Protein AF-A0A1E8FBS8-F1 (afdb_monomer_lite)

Sequence (190 aa):
MKPVVARLLWLCGYVLLIGPPRLYELKHKARQTGNELSNLPFTVLIGVEVLVRLGLFLMIVTATEALTGKARYDYFLLDFFFAALALAGAGHLAVFLLCFSVCQGNPSSMRWYRLGRNTIYAVPPALVAGLLALLWQHQNHQALVSGNLVQQAFGLCWAGFFMLGLAEAWLMRRKPTGLDTVLSASIRNR

Structure (mmCIF, N/CA/C/O backbone):
data_AF-A0A1E8FBS8-F1
#
_entry.id   AF-A0A1E8FBS8-F1
#
loop_
_atom_site.group_PDB
_atom_site.id
_atom_site.type_symbol
_atom_site.label_atom_id
_atom_site.label_alt_id
_atom_site.label_comp_id
_atom_site.label_asym_id
_atom_site.label_entity_id
_atom_site.label_seq_id
_atom_site.pdbx_PDB_ins_code
_atom_site.Cartn_x
_atom_site.Cartn_y
_atom_site.Cartn_z
_atom_site.occupancy
_atom_site.B_iso_or_equiv
_atom_site.auth_seq_id
_atom_site.auth_comp_id
_atom_site.auth_asym_id
_atom_site.auth_atom_id
_atom_site.pdbx_PDB_model_num
ATOM 1 N N . MET A 1 1 ? -19.099 13.410 -1.464 1.00 48.91 1 MET A N 1
ATOM 2 C CA . MET A 1 1 ? -18.748 12.500 -2.584 1.00 48.91 1 MET A CA 1
ATOM 3 C C . MET A 1 1 ? -19.898 11.528 -2.793 1.00 48.91 1 MET A C 1
ATOM 5 O O . MET A 1 1 ? -20.436 11.064 -1.794 1.00 48.91 1 MET A O 1
ATOM 9 N N . LYS A 1 2 ? -20.305 11.245 -4.042 1.00 49.41 2 LYS A N 1
ATOM 10 C CA . LYS A 1 2 ? -21.387 10.280 -4.322 1.00 49.41 2 LYS A CA 1
ATOM 11 C C . LYS A 1 2 ? -21.082 8.947 -3.608 1.00 49.41 2 LYS A C 1
ATOM 13 O O . LYS A 1 2 ? -19.933 8.501 -3.675 1.00 49.41 2 LYS A O 1
ATOM 18 N N . PRO A 1 3 ? -22.067 8.304 -2.952 1.00 77.44 3 PRO A N 1
ATOM 19 C CA . PRO A 1 3 ? -21.840 7.118 -2.118 1.00 77.44 3 PRO A CA 1
ATOM 20 C C . PRO A 1 3 ? -21.171 5.960 -2.879 1.00 77.44 3 PRO A C 1
ATOM 22 O O . PRO A 1 3 ? -20.455 5.168 -2.278 1.00 77.44 3 PRO A O 1
ATOM 25 N N . VAL A 1 4 ? -21.339 5.896 -4.204 1.00 83.88 4 VAL A N 1
ATOM 26 C CA . VAL A 1 4 ? -20.719 4.886 -5.077 1.00 83.88 4 VAL A CA 1
ATOM 27 C C . VAL A 1 4 ? -19.198 5.044 -5.167 1.00 83.88 4 VAL A C 1
ATOM 29 O O . VAL A 1 4 ? -18.473 4.074 -4.975 1.00 83.88 4 VAL A O 1
ATOM 32 N N . VAL A 1 5 ? -18.696 6.263 -5.392 1.00 81.88 5 VAL A N 1
ATOM 33 C CA . VAL A 1 5 ? -17.251 6.510 -5.574 1.00 81.88 5 VAL A CA 1
ATOM 34 C C . VAL A 1 5 ? -16.481 6.190 -4.294 1.00 81.88 5 VAL A C 1
ATOM 36 O O . VAL A 1 5 ? -15.439 5.545 -4.337 1.00 81.88 5 VAL A O 1
ATOM 39 N N . ALA A 1 6 ? -17.023 6.581 -3.139 1.00 79.88 6 ALA A N 1
ATOM 40 C CA . ALA A 1 6 ? -16.411 6.273 -1.850 1.00 79.88 6 ALA A CA 1
ATOM 41 C C . ALA A 1 6 ? -16.354 4.758 -1.579 1.00 79.88 6 ALA A C 1
ATOM 43 O O . ALA A 1 6 ? -15.350 4.268 -1.066 1.00 79.88 6 ALA A O 1
ATOM 44 N N . ARG A 1 7 ? -17.398 4.007 -1.962 1.00 81.31 7 ARG A N 1
ATOM 45 C CA . ARG A 1 7 ? -17.423 2.540 -1.839 1.00 81.31 7 ARG A CA 1
ATOM 46 C C . ARG A 1 7 ? -16.402 1.866 -2.748 1.00 81.31 7 ARG A C 1
ATOM 48 O O . ARG A 1 7 ? -15.738 0.941 -2.296 1.00 81.31 7 ARG A O 1
ATOM 55 N N . LEU A 1 8 ? -16.252 2.340 -3.985 1.00 85.38 8 LEU A N 1
ATOM 56 C CA . LEU A 1 8 ? -15.247 1.818 -4.914 1.00 85.38 8 LEU A CA 1
ATOM 57 C C . LEU A 1 8 ? -13.831 2.059 -4.394 1.00 85.38 8 LEU A C 1
ATOM 59 O O . LEU A 1 8 ? -13.051 1.120 -4.316 1.00 85.38 8 LEU A O 1
ATOM 63 N N . LEU A 1 9 ? -13.517 3.281 -3.956 1.00 82.69 9 LEU A N 1
ATOM 64 C CA . LEU A 1 9 ? -12.205 3.592 -3.377 1.00 82.69 9 LEU A CA 1
ATOM 65 C C . LEU A 1 9 ? -11.911 2.750 -2.133 1.00 82.69 9 LEU A C 1
ATOM 67 O O . LEU A 1 9 ? -10.793 2.269 -1.958 1.00 82.69 9 LEU A O 1
ATOM 71 N N . TRP A 1 10 ? -12.920 2.544 -1.286 1.00 82.88 10 TRP A N 1
ATOM 72 C CA . TRP A 1 10 ? -12.796 1.677 -0.123 1.00 82.88 10 TRP A CA 1
ATOM 73 C C . TRP A 1 10 ? -12.540 0.217 -0.522 1.00 82.88 10 TRP A C 1
ATOM 75 O O . TRP A 1 10 ? -11.650 -0.408 0.049 1.00 82.88 10 TRP A O 1
ATOM 85 N N . LEU A 1 11 ? -13.257 -0.308 -1.523 1.00 85.94 11 LEU A N 1
ATOM 86 C CA . LEU A 1 11 ? -13.071 -1.671 -2.024 1.00 85.94 11 LEU A CA 1
ATOM 87 C C . LEU A 1 11 ? -11.678 -1.852 -2.635 1.00 85.94 11 LEU A C 1
ATOM 89 O O . LEU A 1 11 ? -10.984 -2.803 -2.287 1.00 85.94 11 LEU A O 1
ATOM 93 N N . CYS A 1 12 ? -11.243 -0.915 -3.480 1.00 85.94 12 CYS A N 1
ATOM 94 C CA . CYS A 1 12 ? -9.901 -0.925 -4.053 1.00 85.94 12 CYS A CA 1
ATOM 95 C C . CYS A 1 12 ? -8.844 -0.919 -2.948 1.00 85.94 12 CYS A C 1
ATOM 97 O O . CYS A 1 12 ? -7.948 -1.754 -2.955 1.00 85.94 12 CYS A O 1
ATOM 99 N N . GLY A 1 13 ? -8.979 -0.037 -1.953 1.00 85.50 13 G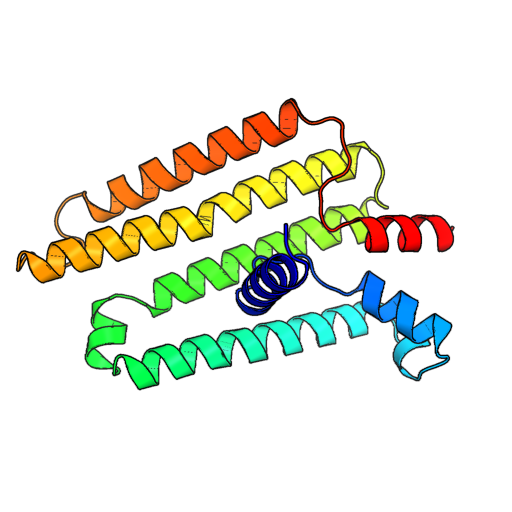LY A N 1
ATOM 100 C CA . GLY A 1 13 ? -8.073 -0.016 -0.809 1.00 85.50 13 GLY A CA 1
ATOM 101 C C . GLY A 1 13 ? -8.080 -1.338 -0.041 1.00 85.50 13 GLY A C 1
ATOM 102 O O . GLY A 1 13 ? -7.022 -1.848 0.314 1.00 85.50 13 GLY A O 1
ATOM 103 N N . TYR A 1 14 ? -9.254 -1.919 0.202 1.00 87.38 14 TYR A N 1
ATOM 104 C CA . TYR A 1 14 ? -9.389 -3.179 0.927 1.00 87.38 14 TYR A CA 1
ATOM 105 C C . TYR A 1 14 ? -8.650 -4.328 0.231 1.00 87.38 14 TYR A C 1
ATOM 107 O O . TYR A 1 14 ? -7.838 -4.999 0.876 1.00 87.38 14 TYR A O 1
ATOM 115 N N . VAL A 1 15 ? -8.894 -4.502 -1.073 1.00 89.38 15 VAL A N 1
ATOM 116 C CA . VAL A 1 15 ? -8.298 -5.570 -1.887 1.00 89.38 15 VAL A CA 1
ATOM 117 C C . VAL A 1 15 ? -6.801 -5.350 -2.102 1.00 89.38 15 VAL A C 1
ATOM 119 O O . VAL A 1 15 ? -6.029 -6.296 -2.013 1.00 89.38 15 VAL A O 1
ATOM 122 N N . LEU A 1 16 ? -6.364 -4.103 -2.296 1.00 88.81 16 LEU A N 1
ATOM 123 C CA . LEU A 1 16 ? -4.945 -3.749 -2.444 1.00 88.81 16 LEU A CA 1
ATOM 124 C C . LEU A 1 16 ? -4.181 -3.704 -1.114 1.00 88.81 16 LEU A C 1
ATOM 126 O O . LEU A 1 16 ? -3.059 -3.216 -1.069 1.00 88.81 16 LEU A O 1
ATOM 130 N N . LEU A 1 17 ? -4.785 -4.177 -0.021 1.00 88.94 17 LEU A N 1
ATOM 131 C CA . LEU A 1 17 ? -4.183 -4.215 1.314 1.00 88.94 17 LEU A CA 1
ATOM 132 C C . LEU A 1 17 ? -3.882 -2.832 1.941 1.00 88.94 17 LEU A C 1
ATOM 134 O O . LEU A 1 17 ? -3.306 -2.764 3.019 1.00 88.94 17 LEU A O 1
ATOM 138 N N . ILE A 1 18 ? -4.347 -1.736 1.333 1.00 85.44 18 ILE A N 1
ATOM 139 C CA . ILE A 1 18 ? -4.156 -0.348 1.803 1.00 85.44 18 ILE A CA 1
ATOM 140 C C . ILE A 1 18 ? -5.260 0.075 2.790 1.00 85.44 18 ILE A C 1
ATOM 142 O O . ILE A 1 18 ? -5.066 0.931 3.644 1.00 85.44 18 ILE A O 1
ATOM 146 N N . GLY A 1 19 ? -6.462 -0.485 2.665 1.00 82.94 19 GLY A N 1
ATOM 147 C CA . GLY A 1 19 ? -7.624 -0.116 3.474 1.00 82.94 19 GLY A CA 1
ATOM 148 C C . GLY A 1 19 ? -7.531 -0.616 4.923 1.00 82.94 19 GLY A C 1
ATOM 149 O O . GLY A 1 19 ? -6.852 -1.611 5.190 1.00 82.94 19 GLY A O 1
ATOM 150 N N . PRO A 1 20 ? -8.232 0.028 5.877 1.00 80.75 20 PRO A N 1
ATOM 151 C CA . PRO A 1 20 ? -8.291 -0.465 7.249 1.00 80.75 20 PRO A CA 1
ATOM 152 C C . PRO A 1 20 ? -8.960 -1.850 7.302 1.00 80.75 20 PRO A C 1
ATOM 154 O O . PRO A 1 20 ? -9.933 -2.081 6.577 1.00 80.75 20 PRO A O 1
ATOM 157 N N . PRO A 1 21 ? -8.473 -2.763 8.159 1.00 84.12 21 PRO A N 1
ATOM 158 C CA . PRO A 1 21 ? -9.079 -4.078 8.327 1.00 84.12 21 PRO A CA 1
ATOM 159 C C . PRO A 1 21 ? -10.465 -3.970 8.981 1.00 84.12 21 PRO A C 1
ATOM 161 O O . PRO A 1 21 ? -10.723 -3.098 9.815 1.00 84.12 21 PRO A O 1
ATOM 164 N N . ARG A 1 22 ? -11.365 -4.891 8.635 1.00 82.69 22 ARG A N 1
ATOM 165 C CA . ARG A 1 22 ? -12.783 -4.878 9.036 1.00 82.69 22 ARG A CA 1
ATOM 166 C C . ARG A 1 22 ? -13.078 -5.621 10.332 1.00 82.69 22 ARG A C 1
ATOM 168 O O . ARG A 1 22 ? -14.238 -5.783 10.698 1.00 82.69 22 ARG A O 1
ATOM 175 N N . LEU A 1 23 ? -12.045 -6.024 11.062 1.00 82.00 23 LEU A N 1
ATOM 176 C CA . LEU A 1 23 ? -12.117 -6.888 12.246 1.00 82.00 23 LEU A CA 1
ATOM 177 C C . LEU A 1 23 ? -13.187 -6.478 13.263 1.00 82.00 23 LEU A C 1
ATOM 179 O O . LEU A 1 23 ? -14.004 -7.294 13.691 1.00 82.00 23 LEU A O 1
ATOM 183 N N . TYR A 1 24 ? -13.208 -5.198 13.637 1.00 75.69 24 TYR A N 1
ATOM 184 C CA . TYR A 1 24 ? -14.164 -4.686 14.620 1.00 75.69 24 TYR A CA 1
ATOM 185 C C . TYR A 1 24 ? -15.584 -4.588 14.059 1.00 75.69 24 TYR A C 1
ATOM 187 O O . TYR A 1 24 ? -16.539 -4.856 14.785 1.00 75.69 24 TYR A O 1
ATOM 195 N N . GLU A 1 25 ? -15.734 -4.256 12.773 1.00 77.81 25 GLU A N 1
ATOM 196 C CA . GLU A 1 25 ? -17.035 -4.243 12.095 1.00 77.81 25 GLU A CA 1
ATOM 197 C C . GLU A 1 25 ? -17.617 -5.661 12.032 1.00 77.81 25 GLU A C 1
ATOM 199 O O . GLU A 1 25 ? -18.795 -5.856 12.330 1.00 77.81 25 GLU A O 1
ATOM 204 N N . LEU A 1 26 ? -16.780 -6.652 11.707 1.00 78.12 26 LEU A N 1
ATOM 205 C CA . LEU A 1 26 ? -17.170 -8.056 11.618 1.00 78.12 26 LEU A CA 1
ATOM 206 C C . LEU A 1 26 ? -17.636 -8.582 12.980 1.00 78.12 26 LEU A C 1
ATOM 208 O O . LEU A 1 26 ? -18.730 -9.133 13.088 1.00 78.12 26 LEU A O 1
ATOM 212 N N . LYS A 1 27 ? -16.855 -8.325 14.040 1.00 78.00 27 LYS A N 1
ATOM 213 C CA . LYS A 1 27 ? -17.201 -8.720 15.413 1.00 78.00 27 LYS A CA 1
ATOM 214 C C . LYS A 1 27 ? -18.476 -8.038 15.906 1.00 78.00 27 LYS A C 1
ATOM 216 O O . LYS A 1 27 ? -19.311 -8.674 16.546 1.00 78.00 27 LYS A O 1
ATOM 221 N N . HIS A 1 28 ? -18.635 -6.748 15.615 1.00 75.56 28 HIS A N 1
ATOM 222 C CA . HIS A 1 28 ? -19.822 -5.997 16.010 1.00 75.56 28 HIS A CA 1
ATOM 223 C C . HIS A 1 28 ? -21.078 -6.531 15.314 1.00 75.56 28 HIS A C 1
ATOM 225 O O . HIS A 1 28 ? -22.066 -6.824 15.983 1.00 75.56 28 HIS A O 1
ATOM 231 N N . LYS A 1 29 ? -21.033 -6.710 13.987 1.00 79.75 29 LYS A N 1
ATOM 232 C CA . LYS A 1 29 ? -22.161 -7.267 13.229 1.00 79.75 29 LYS A CA 1
ATOM 233 C C . LYS A 1 29 ? -22.501 -8.680 13.685 1.00 79.75 29 LYS A C 1
ATOM 235 O O . LYS A 1 29 ? -23.667 -8.944 13.939 1.00 79.75 29 LYS A O 1
ATOM 240 N N . ALA A 1 30 ? -21.500 -9.540 13.877 1.00 78.75 30 ALA A N 1
ATOM 241 C CA . ALA A 1 30 ? -21.713 -10.909 14.337 1.00 78.75 30 ALA A CA 1
ATOM 242 C C . ALA A 1 30 ? -22.455 -10.968 15.682 1.00 78.75 30 ALA A C 1
ATOM 244 O O . ALA A 1 30 ? -23.371 -11.774 15.833 1.00 78.75 30 ALA A O 1
ATOM 245 N N . ARG A 1 31 ? -22.108 -10.083 16.630 1.00 77.69 31 ARG A N 1
ATOM 246 C CA . ARG A 1 31 ? -22.805 -9.963 17.922 1.00 77.69 31 ARG A CA 1
ATOM 247 C C . ARG A 1 31 ? -24.240 -9.467 17.785 1.00 77.69 31 ARG A C 1
ATOM 249 O O . ARG A 1 31 ? -25.106 -9.960 18.492 1.00 77.69 31 ARG A O 1
ATOM 256 N N . GLN A 1 32 ? -24.497 -8.514 16.891 1.00 79.69 32 GLN A N 1
ATOM 257 C CA . GLN A 1 32 ? -25.856 -8.013 16.657 1.00 79.69 32 GLN A CA 1
ATOM 258 C C . GLN A 1 32 ? -26.765 -9.062 16.016 1.00 79.69 32 GLN A C 1
ATOM 260 O O . GLN A 1 32 ? -27.957 -9.084 16.293 1.00 79.69 32 GLN A O 1
ATOM 265 N N . THR A 1 33 ? -26.210 -9.921 15.162 1.00 77.94 33 THR A N 1
ATOM 266 C CA . THR A 1 33 ? -26.969 -10.953 14.448 1.00 77.94 33 THR A CA 1
ATOM 267 C C . THR A 1 33 ? -27.019 -12.295 15.181 1.00 77.94 33 THR A C 1
ATOM 269 O O . THR A 1 33 ? -27.616 -13.224 14.655 1.00 77.94 33 THR A O 1
ATOM 272 N N . GLY A 1 34 ? -26.357 -12.437 16.338 1.00 73.62 34 GLY A N 1
ATOM 273 C CA . GLY A 1 34 ? -26.253 -13.717 17.057 1.00 73.62 34 GLY A CA 1
ATOM 274 C C . GLY A 1 34 ? -25.581 -14.832 16.243 1.00 73.62 34 GLY A C 1
ATOM 275 O O . GLY A 1 34 ? -25.871 -16.004 16.443 1.00 73.62 34 GLY A O 1
ATOM 276 N N . ASN A 1 35 ? -24.722 -14.470 15.285 1.00 76.25 35 ASN A N 1
ATOM 277 C CA . ASN A 1 35 ? -24.155 -15.409 14.313 1.00 76.25 35 ASN A CA 1
ATOM 278 C C . ASN A 1 35 ? -22.981 -16.192 14.932 1.00 76.25 35 ASN A C 1
ATOM 280 O O . ASN A 1 35 ? -22.386 -15.745 15.914 1.00 76.25 35 ASN A O 1
ATOM 284 N N . GLU A 1 36 ? -22.588 -17.314 14.335 1.00 74.81 36 GLU A N 1
ATOM 285 C CA . GLU A 1 36 ? -21.515 -18.210 14.804 1.00 74.81 36 GLU A CA 1
ATOM 286 C C . GLU A 1 36 ? -20.174 -17.482 15.013 1.00 74.81 36 GLU A C 1
ATOM 2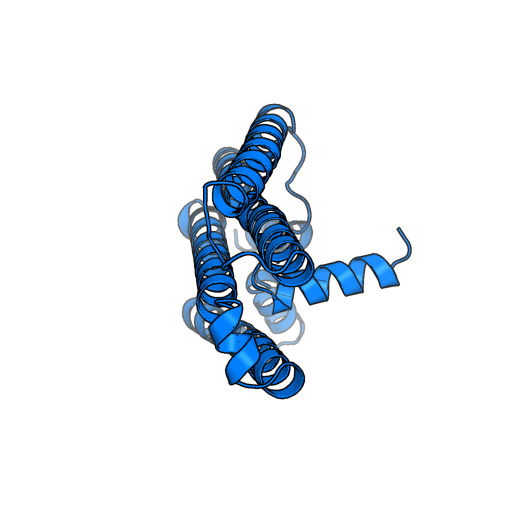88 O O . GLU A 1 36 ? -19.421 -17.764 15.944 1.00 74.81 36 GLU A O 1
ATOM 293 N N . LEU A 1 37 ? -19.924 -16.447 14.207 1.00 73.50 37 LEU A N 1
ATOM 294 C CA . LEU A 1 37 ? -18.754 -15.567 14.295 1.00 73.50 37 LEU A CA 1
ATOM 295 C C . LEU A 1 37 ? -18.680 -14.748 15.602 1.00 73.50 37 LEU A C 1
ATOM 297 O O . LEU A 1 37 ? -17.636 -14.164 15.895 1.00 73.50 37 LEU A O 1
ATOM 301 N N . SER A 1 38 ? -19.765 -14.656 16.379 1.00 74.19 38 SER A N 1
ATOM 302 C CA . SER A 1 38 ? -19.831 -13.844 17.606 1.00 74.19 38 SER A CA 1
ATOM 303 C C . SER A 1 38 ? -19.046 -14.442 18.776 1.00 74.19 38 SER A C 1
ATOM 305 O O . SER A 1 38 ? -18.525 -13.686 19.602 1.00 74.19 38 SER A O 1
ATOM 307 N N . ASN A 1 39 ? -18.918 -15.772 18.799 1.00 78.00 39 ASN A N 1
ATOM 308 C CA . ASN A 1 39 ? -18.258 -16.534 19.859 1.00 78.00 39 ASN A CA 1
ATOM 309 C C . ASN A 1 39 ? -16.787 -16.844 19.553 1.00 78.00 39 ASN A C 1
ATOM 311 O O . ASN A 1 39 ? -16.077 -17.376 20.405 1.00 78.00 39 ASN A O 1
ATOM 315 N N . LEU A 1 40 ? -16.305 -16.508 18.353 1.00 83.81 40 LEU A N 1
ATOM 316 C CA . LEU A 1 40 ? -14.924 -16.778 17.976 1.00 83.81 40 LEU A CA 1
ATOM 317 C C . LEU A 1 40 ? -13.948 -15.818 18.677 1.00 83.81 40 LEU A C 1
ATOM 319 O O . LEU A 1 40 ? -14.227 -14.618 18.820 1.00 83.81 40 LEU A O 1
ATOM 323 N N . PRO A 1 41 ? -12.761 -16.309 19.080 1.00 84.56 41 PRO A N 1
ATOM 324 C CA . PRO A 1 41 ? -11.730 -15.456 19.647 1.00 84.56 41 PRO A CA 1
ATOM 325 C C . PRO A 1 41 ? -11.242 -14.443 18.604 1.00 84.56 41 PRO A C 1
ATOM 327 O O . PRO A 1 41 ? -11.183 -14.717 17.404 1.00 84.56 41 PRO A O 1
ATOM 330 N N . PHE A 1 42 ? -10.846 -13.252 19.063 1.00 81.69 42 PHE A N 1
ATOM 331 C CA . PHE A 1 42 ? -10.449 -12.154 18.171 1.00 81.69 42 PHE A CA 1
ATOM 332 C C . PHE A 1 42 ? -9.264 -12.522 17.263 1.00 81.69 42 PHE A C 1
ATOM 334 O O . PHE A 1 42 ? -9.217 -12.089 16.118 1.00 81.69 42 PHE A O 1
ATOM 341 N N . THR A 1 43 ? -8.358 -13.383 17.733 1.00 83.56 43 THR A N 1
ATOM 342 C CA . THR A 1 43 ? -7.240 -13.926 16.946 1.00 83.56 43 THR A CA 1
ATOM 343 C C . THR A 1 43 ? -7.709 -14.715 15.722 1.00 83.56 43 THR A C 1
ATOM 345 O O . THR A 1 43 ? -7.131 -14.571 14.649 1.00 83.56 43 THR A O 1
ATOM 348 N N . VAL A 1 44 ? -8.789 -15.496 15.845 1.00 86.69 44 VAL A N 1
ATOM 349 C CA . VAL A 1 44 ? -9.365 -16.234 14.708 1.00 86.69 44 VAL A CA 1
ATOM 350 C C . VAL A 1 44 ? -9.969 -15.261 13.698 1.00 86.69 44 VAL A C 1
ATOM 352 O O . VAL A 1 44 ? -9.742 -15.412 12.502 1.00 86.69 44 VAL A O 1
ATOM 355 N N . LEU A 1 45 ? -10.652 -14.208 14.163 1.00 86.88 45 LEU A N 1
ATOM 356 C CA . LEU A 1 45 ? -11.164 -13.154 13.278 1.00 86.88 45 LEU A CA 1
ATOM 357 C C . LEU A 1 45 ? -10.034 -12.431 12.526 1.00 86.88 45 LEU A C 1
ATOM 359 O O . LEU A 1 45 ? -10.192 -12.139 11.343 1.00 86.88 45 LEU A O 1
ATOM 363 N N . ILE A 1 46 ? -8.891 -12.186 13.183 1.00 87.75 46 ILE A N 1
ATOM 364 C CA . ILE A 1 46 ? -7.679 -11.659 12.532 1.00 87.75 46 ILE A CA 1
ATOM 365 C C . ILE A 1 46 ? -7.207 -12.597 11.424 1.00 87.75 46 ILE A C 1
ATOM 367 O O . ILE A 1 46 ? -6.980 -12.139 10.307 1.00 87.75 46 ILE A O 1
ATOM 371 N N . GLY A 1 47 ? -7.107 -13.896 11.713 1.00 88.62 47 GLY A N 1
ATOM 372 C CA . GLY A 1 47 ? -6.713 -14.899 10.725 1.00 88.62 47 GLY A CA 1
ATOM 373 C C . GLY A 1 47 ? -7.631 -14.910 9.502 1.00 88.62 47 GLY A C 1
ATOM 374 O O . GLY A 1 47 ? -7.150 -14.813 8.377 1.00 88.62 47 GLY A O 1
ATOM 375 N N . VAL A 1 48 ? -8.951 -14.948 9.714 1.00 89.56 48 VAL A N 1
ATOM 376 C CA . VAL A 1 48 ? -9.945 -14.937 8.627 1.00 89.56 48 VAL A CA 1
ATOM 377 C C . VAL A 1 48 ? -9.820 -13.679 7.764 1.00 89.56 48 VAL A C 1
ATOM 379 O O . VAL A 1 48 ? -9.776 -13.778 6.541 1.00 89.56 48 VAL A O 1
ATOM 382 N N . GLU A 1 49 ? -9.719 -12.499 8.378 1.00 89.81 49 GLU A N 1
ATOM 383 C CA . GLU A 1 49 ? -9.553 -11.232 7.656 1.00 89.81 49 GLU A CA 1
ATOM 384 C C . GLU A 1 49 ? -8.284 -11.227 6.795 1.00 89.81 49 GLU A C 1
ATOM 386 O O . GLU A 1 49 ? -8.328 -10.842 5.627 1.00 89.81 49 GLU A O 1
ATOM 391 N N . VAL A 1 50 ? -7.153 -11.664 7.357 1.00 90.94 50 VAL A N 1
ATOM 392 C CA . VAL A 1 50 ? -5.874 -11.736 6.638 1.00 90.94 50 VAL A CA 1
ATOM 393 C C . VAL A 1 50 ? -5.976 -12.695 5.460 1.00 90.94 50 VAL A C 1
ATOM 395 O O . VAL A 1 50 ? -5.589 -12.326 4.355 1.00 90.94 50 VAL A O 1
ATOM 398 N N . LEU A 1 51 ? -6.543 -13.886 5.664 1.00 92.94 51 LEU A N 1
ATOM 399 C CA . LEU A 1 51 ? -6.709 -14.885 4.608 1.00 92.94 51 LEU A CA 1
ATOM 400 C C . LEU A 1 51 ? -7.591 -14.371 3.470 1.00 92.94 51 LEU A C 1
ATOM 402 O O . LEU A 1 51 ? -7.208 -14.481 2.307 1.00 92.94 51 LEU A O 1
ATOM 406 N N . VAL A 1 52 ? -8.737 -13.760 3.786 1.00 92.25 52 VAL A N 1
ATOM 407 C CA . VAL A 1 52 ? -9.632 -13.191 2.770 1.00 92.25 52 VAL A CA 1
ATOM 408 C C . VAL A 1 52 ? -8.925 -12.081 1.998 1.0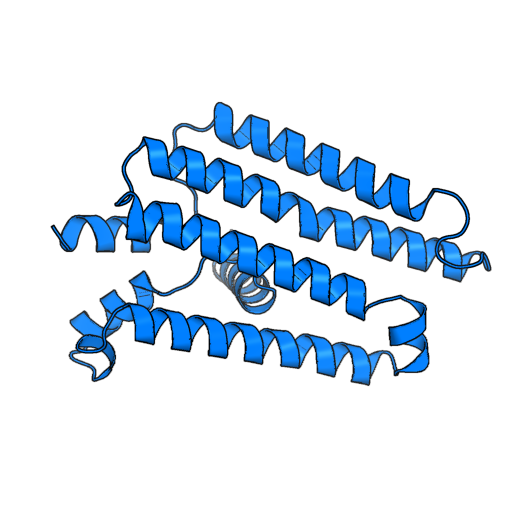0 92.25 52 VAL A C 1
ATOM 410 O O . VAL A 1 52 ? -8.967 -12.062 0.770 1.00 92.25 52 VAL A O 1
ATOM 413 N N . ARG A 1 53 ? -8.249 -11.159 2.690 1.00 92.81 53 ARG A N 1
ATOM 414 C CA . ARG A 1 53 ? -7.556 -10.039 2.041 1.00 92.81 53 ARG A CA 1
ATOM 415 C C . ARG A 1 53 ? -6.396 -10.505 1.167 1.00 92.81 53 ARG A C 1
ATOM 417 O O . ARG A 1 53 ? -6.287 -10.038 0.039 1.00 92.81 53 ARG A O 1
ATOM 424 N N . LEU A 1 54 ? -5.575 -11.436 1.651 1.00 93.88 54 LEU A N 1
ATOM 425 C CA . LEU A 1 54 ? -4.482 -12.016 0.869 1.00 93.88 54 LEU A CA 1
ATOM 426 C C . LEU A 1 54 ? -5.006 -12.816 -0.324 1.00 93.88 54 LEU A C 1
ATOM 428 O O . LEU A 1 54 ? -4.462 -12.677 -1.410 1.00 93.88 54 LEU A O 1
ATOM 432 N N . GLY A 1 55 ? -6.084 -13.587 -0.166 1.00 95.69 55 GLY A N 1
ATOM 433 C CA . GLY A 1 55 ? -6.712 -14.303 -1.278 1.00 95.69 55 GLY A CA 1
ATOM 434 C C . GLY A 1 55 ? -7.210 -13.356 -2.373 1.00 95.69 55 GLY A C 1
ATOM 435 O O . GLY A 1 55 ? -6.902 -13.551 -3.546 1.00 95.69 55 GLY A O 1
ATOM 436 N N . LEU A 1 56 ? -7.918 -12.284 -1.997 1.00 95.00 56 LEU A N 1
ATOM 437 C CA . LEU A 1 56 ? -8.363 -11.251 -2.941 1.00 95.00 56 LEU A CA 1
ATOM 438 C C . LEU A 1 56 ? -7.180 -10.539 -3.614 1.00 95.00 56 LEU A C 1
ATOM 440 O O . LEU A 1 56 ? -7.219 -10.285 -4.816 1.00 95.00 56 LEU A O 1
ATOM 444 N N . PHE A 1 57 ? -6.132 -10.232 -2.849 1.00 95.94 57 PHE A N 1
ATOM 445 C CA . PHE A 1 57 ? -4.916 -9.614 -3.365 1.00 95.94 57 PHE A CA 1
ATOM 446 C C . PHE A 1 57 ? -4.209 -10.520 -4.380 1.00 95.94 57 PHE A C 1
ATOM 448 O O . PHE A 1 57 ? -3.922 -10.078 -5.489 1.00 95.94 57 PHE A O 1
ATOM 455 N N . LEU A 1 58 ? -4.001 -11.797 -4.048 1.00 96.38 58 LEU A N 1
ATOM 456 C CA . LEU A 1 58 ? -3.379 -12.779 -4.937 1.00 96.38 58 LEU A CA 1
ATOM 457 C C . LEU A 1 58 ? -4.175 -12.965 -6.228 1.00 96.38 58 LEU A C 1
ATOM 459 O O . LEU A 1 58 ? -3.574 -13.034 -7.292 1.00 96.38 58 LEU A O 1
ATOM 463 N N . MET A 1 59 ? -5.511 -12.949 -6.171 1.00 96.69 59 MET A N 1
ATOM 464 C CA . MET A 1 59 ? -6.323 -12.964 -7.392 1.00 96.69 59 MET A CA 1
ATOM 465 C C . MET A 1 59 ? -6.022 -11.772 -8.310 1.00 96.69 59 MET A C 1
ATOM 467 O O . MET A 1 59 ? -5.969 -11.958 -9.522 1.00 96.69 59 MET A O 1
ATOM 471 N N . ILE A 1 60 ? -5.787 -10.569 -7.768 1.00 95.44 60 ILE A N 1
ATOM 472 C CA . ILE A 1 60 ? -5.358 -9.415 -8.578 1.00 95.44 60 ILE A CA 1
ATOM 473 C C . ILE A 1 60 ? -3.967 -9.645 -9.164 1.00 95.44 60 ILE A C 1
ATOM 475 O O . ILE A 1 60 ? -3.767 -9.364 -10.345 1.00 95.44 60 ILE A O 1
ATOM 479 N N . VAL A 1 61 ? -3.017 -10.140 -8.368 1.00 95.94 61 VAL A N 1
ATOM 480 C CA . VAL A 1 61 ? -1.646 -10.413 -8.830 1.00 95.94 61 VAL A CA 1
ATOM 481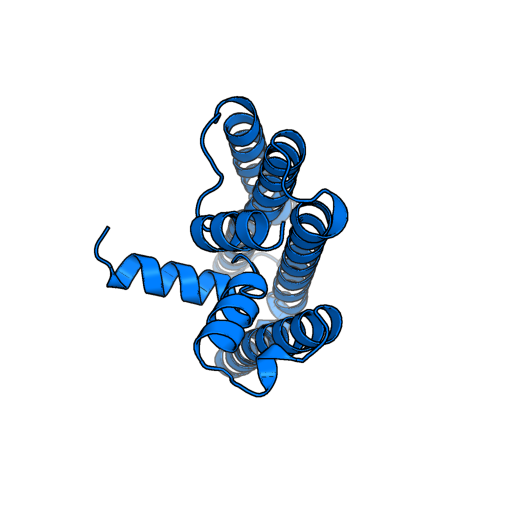 C C . VAL A 1 61 ? -1.671 -11.404 -9.994 1.00 95.94 61 VAL A C 1
ATOM 483 O O . VAL A 1 61 ? -1.200 -11.082 -11.083 1.00 95.94 61 VAL A O 1
ATOM 486 N N . THR A 1 62 ? -2.324 -12.553 -9.812 1.00 96.69 62 THR A N 1
ATOM 487 C CA . THR A 1 62 ? -2.450 -13.594 -10.839 1.00 96.69 62 THR A CA 1
ATOM 488 C C . THR A 1 62 ? -3.223 -13.107 -12.064 1.00 96.69 62 THR A C 1
ATOM 490 O O . THR A 1 62 ? -2.820 -13.383 -13.190 1.00 96.69 62 THR A O 1
ATOM 493 N N . ALA A 1 63 ? -4.310 -12.347 -11.884 1.00 97.00 63 ALA A N 1
ATOM 494 C CA . ALA A 1 63 ? -5.028 -11.758 -13.013 1.00 97.00 63 ALA A CA 1
ATOM 495 C C . ALA A 1 63 ? -4.148 -10.763 -13.784 1.00 97.00 63 ALA A C 1
ATOM 497 O O . ALA A 1 63 ? -4.189 -10.728 -15.011 1.00 97.00 63 ALA A O 1
ATOM 498 N N . THR A 1 64 ? -3.324 -9.981 -13.084 1.00 96.25 64 THR A N 1
ATOM 499 C CA . THR A 1 64 ? -2.388 -9.043 -13.713 1.00 96.25 64 THR A CA 1
ATOM 500 C C . THR A 1 64 ? -1.334 -9.788 -14.526 1.00 96.25 64 THR A C 1
ATOM 502 O O . THR A 1 64 ? -1.120 -9.430 -15.679 1.00 96.25 64 THR A O 1
ATOM 505 N N . GLU A 1 65 ? -0.724 -10.840 -13.973 1.00 97.06 65 GLU A N 1
ATOM 506 C CA . GLU A 1 65 ? 0.233 -11.696 -14.691 1.00 97.06 65 GLU A CA 1
ATOM 507 C C . GLU A 1 65 ? -0.395 -12.351 -15.928 1.00 97.06 65 GLU A C 1
ATOM 509 O O . GLU A 1 65 ? 0.189 -12.322 -17.011 1.00 97.06 65 GLU A O 1
ATOM 514 N N . ALA A 1 66 ? -1.615 -12.880 -15.801 1.00 97.06 66 ALA A N 1
ATOM 515 C CA . ALA A 1 66 ? -2.332 -13.493 -16.914 1.00 97.06 66 ALA A CA 1
ATOM 516 C C . ALA A 1 66 ? -2.640 -12.490 -18.041 1.00 97.06 66 ALA A C 1
ATOM 518 O O . ALA A 1 66 ? -2.545 -12.838 -19.217 1.00 97.06 66 ALA A O 1
ATOM 519 N N . LEU A 1 67 ? -2.990 -11.244 -17.699 1.00 97.38 67 LEU A N 1
ATOM 520 C CA . LEU A 1 67 ? -3.312 -10.193 -18.670 1.00 97.38 67 LEU A CA 1
ATOM 521 C C . LEU A 1 67 ? -2.072 -9.589 -19.342 1.00 97.38 67 LEU A C 1
ATOM 523 O O . LEU A 1 67 ? -2.125 -9.238 -20.520 1.00 97.38 67 LEU A O 1
ATOM 527 N N . THR A 1 68 ? -0.965 -9.426 -18.614 1.00 95.94 68 THR A N 1
ATOM 528 C CA . THR A 1 68 ? 0.271 -8.843 -19.166 1.00 95.94 68 THR A CA 1
ATOM 529 C C . THR A 1 68 ? 1.146 -9.881 -19.865 1.00 95.94 68 THR A C 1
ATOM 531 O O . THR A 1 68 ? 1.880 -9.531 -20.795 1.00 95.94 68 THR A O 1
ATOM 534 N N . GLY A 1 69 ? 1.038 -11.145 -19.454 1.00 97.00 69 GLY A N 1
ATOM 535 C CA . GLY A 1 69 ? 1.882 -12.255 -19.871 1.00 97.00 69 GLY A CA 1
ATOM 536 C C . GLY A 1 69 ? 3.202 -12.297 -19.097 1.00 97.00 69 GLY A C 1
ATOM 537 O O . GLY A 1 69 ? 3.851 -11.268 -18.894 1.00 97.00 69 GLY A O 1
ATOM 538 N N . LYS A 1 70 ? 3.645 -13.512 -18.740 1.00 95.00 70 LYS A N 1
ATOM 539 C CA . LYS A 1 70 ? 4.826 -13.770 -17.896 1.00 95.00 70 LYS A CA 1
ATOM 540 C C . LYS A 1 70 ? 6.066 -12.961 -18.294 1.00 95.00 70 LYS A C 1
ATOM 542 O O . LYS A 1 70 ? 6.687 -12.325 -17.456 1.00 95.00 70 LYS A O 1
ATOM 547 N N . ALA A 1 71 ? 6.398 -12.919 -19.586 1.00 94.44 71 ALA A N 1
ATOM 548 C CA . ALA A 1 71 ? 7.586 -12.208 -20.062 1.00 94.44 71 ALA A CA 1
ATOM 549 C C . ALA A 1 71 ? 7.555 -10.702 -19.742 1.00 94.44 71 ALA A C 1
ATOM 551 O O . ALA A 1 71 ? 8.567 -10.145 -19.329 1.00 94.44 71 ALA A O 1
ATOM 552 N N . ARG A 1 72 ? 6.404 -10.035 -19.913 1.00 94.06 72 ARG A N 1
ATOM 553 C CA . ARG A 1 72 ? 6.269 -8.605 -19.584 1.00 94.06 72 ARG A CA 1
ATOM 554 C C . ARG A 1 72 ? 6.165 -8.389 -18.084 1.00 94.06 72 ARG A C 1
ATOM 556 O O . ARG A 1 72 ? 6.696 -7.405 -17.583 1.00 94.06 72 ARG A O 1
ATOM 563 N N . TYR A 1 73 ? 5.483 -9.292 -17.391 1.00 95.00 73 TYR A N 1
ATOM 564 C CA . TYR A 1 73 ? 5.342 -9.252 -15.945 1.00 95.00 73 TYR A CA 1
ATOM 565 C C . TYR A 1 73 ? 6.713 -9.296 -15.245 1.00 95.00 73 TYR A C 1
ATOM 567 O O . TYR A 1 73 ? 7.018 -8.408 -14.444 1.00 95.00 73 TYR A O 1
ATOM 575 N N . ASP A 1 74 ? 7.572 -10.237 -15.651 1.00 94.44 74 ASP A N 1
ATOM 576 C CA . ASP A 1 74 ? 8.953 -10.364 -15.171 1.00 94.44 74 ASP A CA 1
ATOM 577 C C . ASP A 1 74 ? 9.796 -9.151 -15.588 1.00 94.44 74 ASP A C 1
ATOM 579 O O . ASP A 1 74 ? 10.527 -8.581 -14.778 1.00 94.44 74 ASP A O 1
ATOM 583 N N . TYR A 1 75 ? 9.665 -8.713 -16.846 1.00 93.31 75 TYR A N 1
ATOM 584 C CA . TYR A 1 75 ? 10.410 -7.572 -17.380 1.00 93.31 75 TYR A CA 1
ATOM 585 C C . TYR A 1 75 ? 10.138 -6.283 -16.593 1.00 93.31 75 TYR A C 1
ATOM 587 O O . TYR A 1 75 ? 11.076 -5.581 -16.232 1.00 93.31 75 TYR A O 1
ATOM 595 N N . PHE A 1 76 ? 8.877 -5.994 -16.259 1.00 94.94 76 PHE A N 1
ATOM 596 C CA . PHE A 1 76 ? 8.499 -4.828 -15.452 1.00 94.94 76 PHE A CA 1
ATOM 597 C C . PHE A 1 76 ? 8.673 -5.026 -13.942 1.00 94.94 76 PHE A C 1
ATOM 599 O O . PHE A 1 76 ? 8.299 -4.134 -13.178 1.00 94.94 76 PHE A O 1
ATOM 606 N N . LEU A 1 77 ? 9.253 -6.151 -13.504 1.00 94.00 77 LEU A N 1
ATOM 607 C CA . LEU A 1 77 ? 9.527 -6.434 -12.095 1.00 94.00 77 LEU A CA 1
ATOM 608 C C . LEU A 1 77 ? 8.257 -6.349 -11.228 1.00 94.00 77 LEU A C 1
ATOM 610 O O . LEU A 1 77 ? 8.299 -5.884 -10.084 1.00 94.00 77 LEU A O 1
ATOM 614 N N . LEU A 1 78 ? 7.110 -6.777 -11.771 1.00 95.81 78 LEU A N 1
ATOM 615 C CA . LEU A 1 78 ? 5.813 -6.614 -11.107 1.00 95.81 78 LEU A CA 1
ATOM 616 C C . LEU A 1 78 ? 5.707 -7.427 -9.809 1.00 95.81 78 LEU A C 1
ATOM 618 O O . LEU A 1 78 ? 5.013 -6.993 -8.889 1.00 95.81 78 LEU A O 1
ATOM 622 N N . ASP A 1 79 ? 6.471 -8.512 -9.664 1.00 94.56 79 ASP A N 1
ATOM 623 C CA . ASP A 1 79 ? 6.600 -9.224 -8.386 1.00 94.56 79 ASP A CA 1
ATOM 624 C C . ASP A 1 79 ? 7.102 -8.322 -7.264 1.00 94.56 79 ASP A C 1
ATOM 626 O O . ASP A 1 79 ? 6.536 -8.316 -6.173 1.00 94.56 79 ASP A O 1
ATOM 630 N N . PHE A 1 80 ? 8.127 -7.507 -7.525 1.00 93.81 80 PHE A N 1
ATOM 631 C CA . PHE A 1 80 ? 8.659 -6.584 -6.525 1.00 93.81 80 PHE A CA 1
ATOM 632 C C . PHE A 1 80 ? 7.652 -5.480 -6.191 1.00 93.81 80 PHE A C 1
ATOM 634 O O . PHE A 1 80 ? 7.539 -5.085 -5.029 1.00 93.81 80 PHE A O 1
ATOM 641 N N . PHE A 1 81 ? 6.879 -5.019 -7.179 1.00 95.00 81 PHE A N 1
ATOM 642 C CA . PHE A 1 81 ? 5.792 -4.062 -6.966 1.00 95.00 81 PHE A CA 1
ATOM 643 C C . PHE A 1 81 ? 4.722 -4.637 -6.027 1.00 95.00 81 PHE A C 1
ATOM 645 O O . PHE A 1 81 ? 4.374 -4.015 -5.019 1.00 95.00 81 PHE A O 1
ATOM 652 N N . PHE A 1 82 ? 4.215 -5.836 -6.325 1.00 96.25 82 PHE A N 1
ATOM 653 C CA . PHE A 1 82 ? 3.172 -6.467 -5.518 1.00 96.25 82 PHE A CA 1
ATOM 654 C C . PHE A 1 82 ? 3.694 -6.926 -4.154 1.00 96.25 82 PHE A C 1
ATOM 656 O O . PHE A 1 82 ? 2.990 -6.767 -3.157 1.00 96.25 82 PHE A O 1
ATOM 663 N N . ALA A 1 83 ? 4.938 -7.397 -4.061 1.00 96.06 83 ALA A N 1
ATOM 664 C CA . ALA A 1 83 ? 5.579 -7.719 -2.790 1.00 96.06 83 ALA A CA 1
ATOM 665 C C . ALA A 1 83 ? 5.719 -6.476 -1.897 1.00 96.06 83 ALA A C 1
ATOM 667 O O . ALA A 1 83 ? 5.363 -6.524 -0.719 1.00 96.06 83 ALA A O 1
ATOM 668 N N . ALA A 1 84 ? 6.162 -5.339 -2.445 1.00 95.00 84 ALA A N 1
ATOM 669 C CA . ALA A 1 84 ? 6.240 -4.083 -1.701 1.00 95.00 84 ALA A CA 1
ATOM 670 C C . ALA A 1 84 ? 4.858 -3.620 -1.209 1.00 95.00 84 ALA A C 1
ATOM 672 O O . ALA A 1 84 ? 4.722 -3.167 -0.070 1.00 95.00 84 ALA A O 1
ATOM 673 N N . LEU A 1 85 ? 3.818 -3.784 -2.033 1.00 95.31 85 LEU A N 1
ATOM 674 C CA . LEU A 1 85 ? 2.442 -3.471 -1.653 1.00 95.31 85 LEU A CA 1
ATOM 675 C C . LEU A 1 85 ? 1.914 -4.409 -0.551 1.00 95.31 85 LEU A C 1
ATOM 677 O O . LEU A 1 85 ? 1.278 -3.947 0.397 1.00 95.31 85 LEU A O 1
ATOM 681 N N . ALA A 1 86 ? 2.232 -5.703 -0.620 1.00 95.69 86 ALA A N 1
ATOM 682 C CA . ALA A 1 86 ? 1.890 -6.673 0.417 1.00 95.69 86 ALA A CA 1
ATOM 683 C C . ALA A 1 86 ? 2.592 -6.366 1.748 1.00 95.69 86 ALA A C 1
ATOM 685 O O . ALA A 1 86 ? 1.948 -6.381 2.799 1.00 95.69 86 ALA A O 1
ATOM 686 N N . LEU A 1 87 ? 3.882 -6.014 1.713 1.00 95.31 87 LEU A N 1
ATOM 687 C CA . LEU A 1 87 ? 4.640 -5.589 2.894 1.00 95.31 87 LEU A CA 1
ATOM 688 C C . LEU A 1 87 ? 4.071 -4.302 3.503 1.00 95.31 87 LEU A C 1
ATOM 690 O O . LEU A 1 87 ? 3.923 -4.213 4.723 1.00 95.31 87 LEU A O 1
ATOM 694 N N . ALA A 1 88 ? 3.692 -3.329 2.671 1.00 94.25 88 ALA A N 1
ATOM 695 C CA . ALA A 1 88 ? 3.011 -2.118 3.119 1.00 94.25 88 ALA A CA 1
ATOM 696 C C . ALA A 1 88 ? 1.684 -2.455 3.822 1.00 94.25 88 ALA A C 1
ATOM 698 O O . ALA A 1 88 ? 1.432 -1.989 4.935 1.00 94.25 88 ALA A O 1
ATOM 699 N N . GLY A 1 89 ? 0.866 -3.326 3.226 1.00 93.44 89 GLY A N 1
ATOM 700 C CA . GLY A 1 89 ? -0.388 -3.786 3.823 1.00 93.44 89 GLY A CA 1
ATOM 701 C C . GLY A 1 89 ? -0.203 -4.545 5.141 1.00 93.44 89 GLY A C 1
ATOM 702 O O . GLY A 1 89 ? -0.934 -4.304 6.106 1.00 93.44 89 GLY A O 1
ATOM 703 N N . ALA A 1 90 ? 0.813 -5.406 5.230 1.00 93.06 90 ALA A N 1
ATOM 704 C CA . ALA A 1 90 ? 1.177 -6.097 6.466 1.00 93.06 90 ALA A CA 1
ATOM 705 C C . ALA A 1 90 ? 1.613 -5.108 7.559 1.00 93.06 90 ALA A C 1
ATOM 707 O O . ALA A 1 90 ? 1.146 -5.193 8.697 1.00 93.06 90 ALA A O 1
ATOM 708 N N . GLY A 1 91 ? 2.434 -4.114 7.205 1.00 93.62 91 GLY A N 1
ATOM 709 C CA . GLY A 1 91 ? 2.799 -3.018 8.100 1.00 93.62 91 GLY A CA 1
ATOM 710 C C . GLY A 1 91 ? 1.575 -2.237 8.583 1.00 93.62 91 GLY A C 1
ATOM 711 O O . GLY A 1 91 ? 1.484 -1.883 9.760 1.00 93.62 91 GLY A O 1
ATOM 712 N N . HIS A 1 92 ? 0.586 -2.016 7.711 1.00 92.69 92 HIS A N 1
ATOM 713 C CA . HIS A 1 92 ? -0.625 -1.276 8.073 1.00 92.69 92 HIS A CA 1
ATOM 714 C C . HIS A 1 92 ? -1.470 -2.053 9.070 1.00 92.69 92 HIS A C 1
ATOM 716 O O . HIS A 1 92 ? -1.912 -1.489 10.074 1.00 92.69 92 HIS A O 1
ATOM 722 N N . LEU A 1 93 ? -1.633 -3.356 8.839 1.00 90.94 93 LEU A N 1
ATOM 723 C CA . LEU A 1 93 ? -2.287 -4.254 9.779 1.00 90.94 93 LEU A CA 1
ATOM 724 C C . LEU A 1 93 ? -1.556 -4.283 11.128 1.00 90.94 93 LEU A C 1
ATOM 726 O O . LEU A 1 93 ? -2.210 -4.199 12.166 1.00 90.94 93 LEU A O 1
ATOM 730 N N . ALA A 1 94 ? -0.223 -4.345 11.135 1.00 91.00 94 ALA A N 1
ATOM 731 C CA . ALA A 1 94 ? 0.565 -4.340 12.365 1.00 91.00 94 ALA A CA 1
ATOM 732 C C . ALA A 1 94 ? 0.356 -3.047 13.171 1.00 91.00 94 ALA A C 1
ATOM 734 O O . ALA A 1 94 ? 0.036 -3.103 14.360 1.00 91.00 94 ALA A O 1
ATOM 735 N N . VAL A 1 95 ? 0.441 -1.882 12.518 1.00 91.00 95 VAL A N 1
ATOM 736 C CA . VAL A 1 95 ? 0.169 -0.575 13.144 1.00 91.00 95 VAL A CA 1
ATOM 737 C C . VAL A 1 95 ? -1.267 -0.510 13.673 1.00 91.00 95 VAL A C 1
ATOM 739 O O . VAL A 1 95 ? -1.502 -0.011 14.777 1.00 91.00 95 VAL A O 1
ATOM 742 N N . PHE A 1 96 ? -2.235 -1.036 12.918 1.00 88.69 96 PHE A N 1
ATOM 743 C CA . PHE A 1 96 ? -3.633 -1.103 13.334 1.00 88.69 96 PHE A CA 1
ATOM 744 C C . PHE A 1 96 ? -3.819 -1.953 14.598 1.00 88.69 96 PHE A C 1
ATOM 746 O O . PHE A 1 96 ? -4.424 -1.492 15.567 1.00 88.69 96 PHE A O 1
ATOM 753 N N . LEU A 1 97 ? -3.286 -3.177 14.610 1.00 87.00 97 LEU A N 1
ATOM 754 C CA . LEU A 1 97 ? -3.398 -4.091 15.747 1.00 87.00 97 LEU A CA 1
ATOM 755 C C . LEU A 1 97 ? -2.690 -3.535 16.985 1.00 87.00 97 LEU A C 1
ATOM 757 O O . LEU A 1 97 ? -3.256 -3.579 18.076 1.00 87.00 97 LEU A O 1
ATOM 761 N N . LEU A 1 98 ? -1.507 -2.941 16.821 1.00 86.88 98 LEU A N 1
ATOM 762 C CA . LEU A 1 98 ? -0.785 -2.304 17.919 1.00 86.88 98 LEU A CA 1
ATOM 763 C C . LEU A 1 98 ? -1.624 -1.185 18.555 1.00 86.88 98 LEU A C 1
ATOM 765 O O . LEU A 1 98 ? -1.832 -1.161 19.766 1.00 86.88 98 LEU A O 1
ATOM 769 N N . CYS A 1 99 ? -2.177 -0.283 17.744 1.00 85.06 99 CYS A N 1
ATOM 770 C CA . CYS A 1 99 ? -2.879 0.885 18.274 1.00 85.06 99 CYS A CA 1
ATOM 771 C C . CYS A 1 99 ? -4.259 0.548 18.862 1.00 85.06 99 CYS A C 1
ATOM 773 O O . CYS A 1 99 ? -4.638 1.103 19.896 1.00 85.06 99 CYS A O 1
ATOM 775 N N . PHE A 1 100 ? -5.016 -0.349 18.225 1.00 79.12 100 PHE A N 1
ATOM 776 C CA . PHE A 1 100 ? -6.407 -0.610 18.609 1.00 79.12 100 PHE A CA 1
ATOM 777 C C . PHE A 1 100 ? -6.594 -1.856 19.468 1.00 79.12 100 PHE A C 1
ATOM 779 O O . PHE A 1 100 ? -7.475 -1.851 20.324 1.00 79.12 100 PHE A O 1
ATOM 786 N N . SER A 1 101 ? -5.770 -2.889 19.293 1.00 76.44 101 SER A N 1
ATOM 787 C CA . SER A 1 101 ? -5.872 -4.120 20.085 1.00 76.44 101 SER A CA 1
ATOM 788 C C . SER A 1 101 ? -4.992 -4.076 21.336 1.00 76.44 101 SER A C 1
ATOM 790 O O . SER A 1 101 ? -5.414 -4.566 22.378 1.00 76.44 101 SER A O 1
ATOM 792 N N . VAL A 1 102 ? -3.799 -3.467 21.260 1.00 74.25 102 VAL A N 1
ATOM 793 C CA . VAL A 1 102 ? -2.848 -3.414 22.390 1.00 74.25 102 VAL A CA 1
ATOM 794 C C . VAL A 1 102 ? -2.983 -2.110 23.182 1.00 74.25 102 VAL A C 1
ATOM 796 O O . VAL A 1 102 ? -3.196 -2.141 24.390 1.00 74.25 102 VAL A O 1
ATOM 799 N N . CYS A 1 103 ? -2.938 -0.948 22.521 1.00 70.69 103 CYS A N 1
ATOM 800 C CA . CYS A 1 103 ? -2.994 0.362 23.194 1.00 70.69 103 CYS A CA 1
ATOM 801 C C . CYS A 1 103 ? -4.421 0.874 23.498 1.00 70.69 103 CYS A C 1
ATOM 803 O O . CYS A 1 103 ? -4.590 2.016 23.935 1.00 70.69 103 CYS A O 1
ATOM 805 N N . GLN A 1 104 ? -5.445 0.046 23.258 1.00 69.75 104 GLN A N 1
ATOM 806 C CA . GLN A 1 104 ? -6.863 0.309 23.543 1.00 69.75 104 GLN A CA 1
ATOM 807 C C . GLN A 1 104 ? -7.433 1.626 22.973 1.00 69.75 104 GLN A C 1
ATOM 809 O O . GLN A 1 104 ? -8.399 2.169 23.513 1.00 69.75 104 GLN A O 1
ATOM 814 N N . GLY A 1 105 ? -6.868 2.169 21.890 1.00 65.75 105 GLY A N 1
ATOM 815 C CA . GLY A 1 105 ? -7.463 3.319 21.204 1.00 65.75 105 GLY A CA 1
ATOM 816 C C . GLY A 1 105 ? -7.454 4.636 21.997 1.00 65.75 105 GLY A C 1
ATOM 817 O O . GLY A 1 105 ? -8.291 5.502 21.740 1.00 65.75 105 GLY A O 1
ATOM 818 N N . ASN A 1 106 ? -6.537 4.824 22.956 1.00 73.44 106 ASN A N 1
ATOM 819 C CA . ASN A 1 106 ? -6.365 6.113 23.641 1.00 73.44 106 ASN A CA 1
ATOM 820 C C . ASN A 1 106 ? -5.967 7.246 22.648 1.00 73.44 106 ASN A C 1
ATOM 822 O O . ASN A 1 106 ? -5.484 6.960 21.547 1.00 73.44 106 ASN A O 1
ATOM 826 N N . PRO A 1 107 ? -6.121 8.541 22.993 1.00 71.94 107 PRO A N 1
ATOM 827 C CA . PRO A 1 107 ? -5.819 9.646 22.069 1.00 71.94 107 PRO A CA 1
ATOM 828 C C . PRO A 1 107 ? -4.390 9.621 21.497 1.00 71.94 107 PRO A C 1
ATOM 830 O O . PRO A 1 107 ? -4.176 9.982 20.340 1.00 71.94 107 PRO A O 1
ATOM 833 N N . SER A 1 108 ? -3.421 9.139 22.283 1.00 77.31 108 SER A N 1
ATOM 834 C CA . SER A 1 108 ? -2.028 8.958 21.853 1.00 77.31 108 SER A CA 1
ATOM 835 C C . SER A 1 108 ? -1.901 7.885 20.762 1.00 77.31 108 SER A C 1
ATOM 837 O O . SER A 1 108 ? -1.306 8.125 19.713 1.00 77.31 108 SER A O 1
ATOM 839 N N . SER A 1 109 ? -2.551 6.733 20.938 1.00 81.00 109 SER A N 1
ATOM 840 C CA . SER A 1 109 ? -2.576 5.630 19.971 1.00 81.00 109 SER A CA 1
ATOM 841 C C . SER A 1 109 ? -3.252 6.022 18.657 1.00 81.00 109 SER A C 1
ATOM 843 O O . SER A 1 109 ? -2.834 5.567 17.599 1.00 81.00 109 SER A O 1
ATOM 845 N N . MET A 1 110 ? -4.235 6.933 18.676 1.00 80.75 110 MET A N 1
ATOM 846 C CA . MET A 1 110 ? -4.829 7.458 17.441 1.00 80.75 110 MET A CA 1
ATOM 847 C C . MET A 1 110 ? -3.830 8.291 16.634 1.00 80.75 110 MET A C 1
ATOM 849 O O . MET A 1 110 ? -3.852 8.256 15.401 1.00 80.75 110 MET A O 1
ATOM 853 N N . ARG A 1 111 ? -2.952 9.035 17.316 1.00 81.69 111 ARG A N 1
ATOM 854 C CA . ARG A 1 111 ? -1.887 9.813 16.675 1.00 81.69 111 ARG A CA 1
ATOM 855 C C . ARG A 1 111 ? -0.800 8.900 16.111 1.00 81.69 111 ARG A C 1
ATOM 857 O O . ARG A 1 111 ? -0.399 9.094 14.968 1.00 81.69 111 ARG A O 1
ATOM 864 N N . TRP A 1 112 ? -0.401 7.870 16.857 1.00 84.75 112 TRP A N 1
ATOM 865 C CA . TRP A 1 112 ? 0.531 6.843 16.378 1.00 84.75 112 TRP A CA 1
ATOM 866 C C . TRP A 1 112 ? -0.021 6.050 15.195 1.00 84.75 112 TRP A C 1
ATOM 868 O O . TRP A 1 112 ? 0.682 5.865 14.204 1.00 84.75 112 TRP A O 1
ATOM 878 N N . TYR A 1 113 ? -1.298 5.666 15.243 1.00 88.19 113 TYR A N 1
ATOM 879 C CA . TYR A 1 113 ? -1.962 5.004 14.125 1.00 88.19 113 TYR A CA 1
ATOM 880 C C . TYR A 1 113 ? -1.963 5.886 12.880 1.00 88.19 113 TYR A C 1
ATOM 882 O O . TYR A 1 113 ? -1.629 5.426 11.794 1.00 88.19 113 TYR A O 1
ATOM 890 N N . ARG A 1 114 ? -2.321 7.166 13.032 1.00 87.88 114 ARG A N 1
ATOM 891 C CA . ARG A 1 114 ? -2.317 8.139 11.937 1.00 87.88 114 ARG A CA 1
ATOM 892 C C . ARG A 1 114 ? -0.925 8.281 11.330 1.00 87.88 114 ARG A C 1
ATOM 894 O O . ARG A 1 114 ? -0.811 8.226 10.111 1.00 87.88 114 ARG A O 1
ATOM 901 N N . LEU A 1 115 ? 0.103 8.410 12.167 1.00 88.75 115 LEU A N 1
ATOM 902 C CA . LEU A 1 115 ? 1.492 8.498 11.729 1.00 88.75 115 LEU A CA 1
ATOM 903 C C . LEU A 1 115 ? 1.896 7.254 10.929 1.00 88.75 115 LEU A C 1
ATOM 905 O O . LEU A 1 115 ? 2.271 7.374 9.768 1.00 88.75 115 LEU A O 1
ATOM 909 N N . GLY A 1 116 ? 1.748 6.061 11.514 1.00 90.44 116 GLY A N 1
ATOM 910 C CA . GLY A 1 116 ? 2.130 4.813 10.853 1.00 90.44 116 GLY A CA 1
ATOM 911 C C . GLY A 1 116 ? 1.339 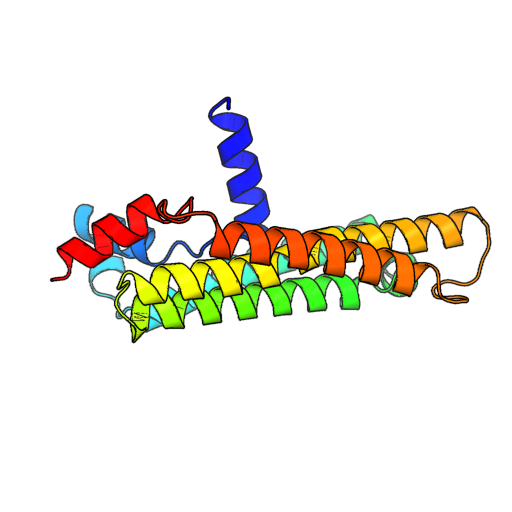4.568 9.567 1.00 90.44 116 GLY A C 1
ATOM 912 O O . GLY A 1 116 ? 1.926 4.268 8.531 1.00 90.44 116 GLY A O 1
ATOM 913 N N . ARG A 1 117 ? 0.019 4.787 9.590 1.00 90.38 117 ARG A N 1
ATOM 914 C CA . ARG A 1 117 ? -0.842 4.696 8.402 1.00 90.38 117 ARG A CA 1
ATOM 915 C C . ARG A 1 117 ? -0.375 5.645 7.301 1.00 90.38 117 ARG A C 1
ATOM 917 O O . ARG A 1 117 ? -0.250 5.219 6.161 1.00 90.38 117 ARG A O 1
ATOM 924 N N . ASN A 1 118 ? -0.137 6.916 7.619 1.00 91.19 118 ASN A N 1
ATOM 925 C CA . ASN A 1 118 ? 0.245 7.909 6.617 1.00 91.19 118 ASN A CA 1
ATOM 926 C C . ASN A 1 118 ? 1.624 7.597 6.010 1.00 91.19 118 ASN A C 1
ATOM 928 O O . ASN A 1 118 ? 1.784 7.720 4.799 1.00 91.19 118 ASN A O 1
ATOM 932 N N . THR A 1 119 ? 2.580 7.122 6.817 1.00 90.81 119 THR A N 1
ATOM 933 C CA . THR A 1 119 ? 3.882 6.639 6.330 1.00 90.81 119 THR A CA 1
ATOM 934 C C . THR A 1 119 ? 3.718 5.504 5.325 1.00 90.81 119 THR A C 1
ATOM 936 O O . THR A 1 119 ? 4.330 5.511 4.262 1.00 90.81 119 THR A O 1
ATOM 939 N N . ILE A 1 120 ? 2.851 4.542 5.634 1.00 93.19 120 ILE A N 1
ATOM 940 C CA . ILE A 1 120 ? 2.599 3.396 4.759 1.00 93.19 120 ILE A CA 1
ATOM 941 C C . ILE A 1 120 ? 1.862 3.823 3.486 1.00 93.19 120 ILE A C 1
ATOM 943 O O . ILE A 1 120 ? 2.165 3.340 2.399 1.00 93.19 120 ILE A O 1
ATOM 947 N N . TYR A 1 121 ? 0.933 4.773 3.590 1.00 91.94 121 TYR A N 1
ATOM 948 C CA . TYR A 1 121 ? 0.172 5.287 2.449 1.00 91.94 121 TYR A CA 1
ATOM 949 C C . TYR A 1 121 ? 1.024 6.097 1.462 1.00 91.94 121 TYR A C 1
ATOM 951 O O . TYR A 1 121 ? 0.560 6.362 0.355 1.00 91.94 121 TYR A O 1
ATOM 959 N N . ALA A 1 122 ? 2.265 6.449 1.812 1.00 94.69 122 ALA A N 1
ATOM 960 C CA . ALA A 1 122 ? 3.224 7.016 0.866 1.00 94.69 122 ALA A CA 1
ATOM 961 C C . ALA A 1 122 ? 3.792 5.970 -0.114 1.00 94.69 122 ALA A C 1
ATOM 963 O O . ALA A 1 122 ? 4.279 6.337 -1.181 1.00 94.69 122 ALA A O 1
ATOM 964 N N . VAL A 1 123 ? 3.713 4.672 0.209 1.00 94.56 123 VAL A N 1
ATOM 965 C CA . VAL A 1 123 ? 4.279 3.595 -0.622 1.00 94.56 123 VAL A CA 1
ATOM 966 C C . VAL A 1 123 ? 3.517 3.404 -1.942 1.00 94.56 123 VAL A C 1
ATOM 968 O O . VAL A 1 123 ? 4.167 3.448 -2.985 1.00 94.56 123 VAL A O 1
ATOM 971 N N . PRO A 1 124 ? 2.174 3.250 -1.975 1.00 94.25 124 PRO A N 1
ATOM 972 C CA . PRO A 1 124 ? 1.451 3.053 -3.233 1.00 94.25 124 PRO A CA 1
ATOM 973 C C . PRO A 1 124 ? 1.679 4.141 -4.300 1.00 94.25 124 PRO A C 1
ATOM 975 O O . PRO A 1 124 ? 1.995 3.774 -5.432 1.00 94.25 124 PRO A O 1
ATOM 978 N N . PRO A 1 125 ? 1.573 5.457 -4.008 1.00 95.38 125 PRO A N 1
ATOM 979 C CA . PRO A 1 125 ? 1.819 6.474 -5.031 1.00 95.38 125 PRO A CA 1
ATOM 980 C C . PRO A 1 125 ? 3.276 6.473 -5.517 1.00 95.38 125 PRO A C 1
ATOM 982 O O . PRO A 1 125 ? 3.512 6.678 -6.706 1.00 95.38 125 PRO A O 1
ATOM 985 N N . ALA A 1 126 ? 4.242 6.170 -4.643 1.00 96.69 126 ALA A N 1
ATOM 986 C CA . ALA A 1 126 ? 5.645 6.044 -5.027 1.00 96.69 126 ALA A CA 1
ATOM 987 C C . ALA A 1 126 ? 5.899 4.848 -5.952 1.00 96.69 126 ALA A C 1
ATOM 989 O O . ALA A 1 126 ? 6.601 4.982 -6.954 1.00 96.69 126 ALA A O 1
ATOM 990 N N . LEU A 1 127 ? 5.286 3.696 -5.659 1.00 95.88 127 LEU A N 1
ATOM 991 C CA . LEU A 1 127 ? 5.337 2.521 -6.527 1.00 95.88 127 LEU A CA 1
ATOM 992 C C . LEU A 1 127 ? 4.737 2.820 -7.907 1.00 95.88 127 LEU A C 1
ATOM 994 O O . LEU A 1 127 ? 5.329 2.459 -8.921 1.00 95.88 127 LEU A O 1
ATOM 998 N N . VAL A 1 128 ? 3.602 3.528 -7.961 1.00 95.94 128 VAL A N 1
ATOM 999 C CA . VAL A 1 128 ? 2.996 3.967 -9.229 1.00 95.94 128 VAL A CA 1
ATOM 1000 C C . VAL A 1 128 ? 3.938 4.900 -9.993 1.00 95.94 128 VAL A C 1
ATOM 1002 O O . VAL A 1 128 ? 4.131 4.710 -11.189 1.00 95.94 128 VAL A O 1
ATOM 1005 N N . ALA A 1 129 ? 4.571 5.867 -9.324 1.00 97.31 129 ALA A N 1
ATOM 1006 C CA . ALA A 1 129 ? 5.545 6.756 -9.958 1.00 97.31 129 ALA A CA 1
ATOM 1007 C C . ALA A 1 129 ? 6.752 5.988 -10.531 1.00 97.31 129 ALA A C 1
ATOM 1009 O O . ALA A 1 129 ? 7.162 6.244 -11.662 1.00 97.31 129 ALA A O 1
ATOM 1010 N N . GLY A 1 130 ? 7.282 5.009 -9.789 1.00 96.56 130 GLY A N 1
ATOM 1011 C CA . GLY A 1 130 ? 8.350 4.126 -10.265 1.00 96.56 130 GLY A CA 1
ATOM 1012 C C . GLY A 1 130 ? 7.931 3.288 -11.477 1.00 96.56 130 GLY A C 1
ATOM 1013 O O . GLY A 1 130 ? 8.674 3.204 -12.453 1.00 96.56 130 GLY A O 1
ATOM 1014 N N . LEU A 1 131 ? 6.715 2.734 -11.466 1.00 96.00 131 LEU A N 1
ATOM 1015 C CA . LEU A 1 131 ? 6.175 1.971 -12.595 1.00 96.00 131 LEU A CA 1
ATOM 1016 C C . LEU A 1 131 ? 5.985 2.845 -13.844 1.00 96.00 131 LEU A C 1
ATOM 1018 O O . LEU A 1 131 ? 6.324 2.423 -14.946 1.00 96.00 131 LEU A O 1
ATOM 1022 N N . LEU A 1 132 ? 5.498 4.079 -13.687 1.00 96.81 132 LEU A N 1
ATOM 1023 C CA . LEU A 1 132 ? 5.391 5.034 -14.793 1.00 96.81 132 LEU A CA 1
ATOM 1024 C C . LEU A 1 132 ? 6.767 5.392 -15.372 1.00 96.81 132 LEU A C 1
ATOM 1026 O O . LEU A 1 132 ? 6.902 5.500 -16.589 1.00 96.81 132 LEU A O 1
ATOM 1030 N N . ALA A 1 133 ? 7.797 5.516 -14.530 1.00 96.44 133 ALA A N 1
ATOM 1031 C CA . ALA A 1 133 ? 9.169 5.719 -14.991 1.00 96.44 133 ALA A CA 1
ATOM 1032 C C . ALA A 1 133 ? 9.705 4.507 -15.775 1.00 96.44 133 ALA A C 1
ATOM 1034 O O . ALA A 1 133 ? 10.338 4.692 -16.813 1.00 96.44 133 ALA A O 1
ATOM 1035 N N . LEU A 1 134 ? 9.408 3.275 -15.340 1.00 96.06 134 LEU A N 1
ATOM 1036 C CA . LEU A 1 134 ? 9.745 2.059 -16.095 1.00 96.06 134 LEU A CA 1
ATOM 1037 C C . LEU A 1 134 ? 9.038 2.017 -17.455 1.00 96.06 134 LEU A C 1
ATOM 1039 O O . LEU A 1 134 ? 9.662 1.716 -18.471 1.00 96.06 134 LEU A O 1
ATOM 1043 N N . LEU A 1 135 ? 7.747 2.357 -17.495 1.00 95.56 135 LEU A N 1
ATOM 1044 C CA . LEU A 1 135 ? 6.984 2.445 -18.743 1.00 95.56 135 LEU A CA 1
ATOM 1045 C C . LEU A 1 135 ? 7.569 3.499 -19.687 1.00 95.56 135 LEU A C 1
ATOM 1047 O O . LEU A 1 135 ? 7.679 3.253 -20.887 1.00 95.56 135 LEU A O 1
ATOM 1051 N N . TRP A 1 136 ? 7.995 4.642 -19.150 1.00 96.62 136 TRP A N 1
ATOM 1052 C CA . TRP A 1 136 ? 8.669 5.675 -19.928 1.00 96.62 136 TRP A CA 1
ATOM 1053 C C . TRP A 1 136 ? 10.011 5.185 -20.490 1.00 96.62 136 TRP A C 1
ATOM 1055 O O . TRP A 1 136 ? 10.268 5.368 -21.678 1.00 96.62 136 TRP A O 1
ATOM 1065 N N . GLN A 1 137 ? 10.842 4.506 -19.690 1.00 96.06 137 GLN A N 1
ATOM 1066 C CA . GLN A 1 137 ? 12.104 3.921 -20.171 1.00 96.06 137 GLN A CA 1
ATOM 1067 C C . GLN A 1 137 ? 11.863 2.912 -21.295 1.00 96.06 137 GLN A C 1
ATOM 1069 O O . GLN A 1 137 ? 12.534 2.967 -22.325 1.00 96.06 137 GLN A O 1
ATOM 1074 N N . HIS A 1 138 ? 10.855 2.052 -21.136 1.00 95.19 138 HIS A N 1
ATOM 1075 C CA . HIS A 1 138 ? 10.463 1.089 -22.158 1.00 95.19 138 HIS A CA 1
ATOM 1076 C C . HIS A 1 138 ? 10.048 1.769 -23.472 1.00 95.19 138 HIS A C 1
ATOM 1078 O O . HIS A 1 138 ? 10.530 1.391 -24.539 1.00 95.19 138 HIS A O 1
ATOM 1084 N N . GLN A 1 139 ? 9.198 2.799 -23.401 1.00 95.94 139 GLN A N 1
ATOM 1085 C CA . GLN A 1 139 ? 8.742 3.548 -24.579 1.00 95.94 139 GLN A CA 1
ATOM 1086 C C . GLN A 1 139 ? 9.878 4.280 -25.302 1.00 95.94 139 GLN A C 1
ATOM 1088 O O . GLN A 1 139 ? 9.818 4.444 -26.515 1.00 95.94 139 GLN A O 1
ATOM 1093 N N . ASN A 1 140 ? 10.919 4.693 -24.576 1.00 95.56 140 ASN A N 1
ATOM 1094 C CA . ASN A 1 140 ? 12.087 5.377 -25.134 1.00 95.56 140 ASN A CA 1
ATOM 1095 C C . ASN A 1 140 ? 13.243 4.417 -25.469 1.00 95.56 140 ASN A C 1
ATOM 1097 O O . ASN A 1 140 ? 14.371 4.866 -25.665 1.00 95.56 140 ASN A O 1
ATOM 1101 N N . HIS A 1 141 ? 12.982 3.104 -25.520 1.00 93.31 141 HIS A N 1
ATOM 1102 C CA . HIS A 1 141 ? 13.972 2.064 -25.830 1.00 93.31 141 HIS A CA 1
ATOM 1103 C C . HIS A 1 141 ? 15.214 2.081 -24.923 1.00 93.31 141 HIS A C 1
ATOM 1105 O O . HIS A 1 141 ? 16.300 1.657 -25.321 1.00 93.31 141 HIS A O 1
ATOM 1111 N N . GLN A 1 142 ? 15.061 2.557 -23.689 1.00 93.19 142 GLN A N 1
ATOM 1112 C CA . GLN A 1 142 ? 16.105 2.507 -22.676 1.00 93.19 142 GLN A CA 1
ATOM 1113 C C . GLN A 1 142 ? 16.046 1.169 -21.937 1.00 93.19 142 GLN A C 1
ATOM 1115 O O . GLN A 1 142 ? 14.976 0.581 -21.763 1.00 93.19 142 GLN A O 1
ATOM 1120 N N . ALA A 1 143 ? 17.195 0.692 -21.456 1.00 90.69 143 ALA A N 1
ATOM 1121 C CA . ALA A 1 143 ? 17.207 -0.445 -20.544 1.00 90.69 143 ALA A CA 1
ATOM 1122 C C . ALA A 1 143 ? 16.415 -0.095 -19.269 1.00 90.69 143 ALA A C 1
ATOM 1124 O O . ALA A 1 143 ? 16.538 1.013 -18.737 1.00 90.69 143 ALA A O 1
ATOM 1125 N N . LEU A 1 144 ? 15.593 -1.021 -18.775 1.00 89.25 144 LEU A N 1
ATOM 1126 C CA . LEU A 1 144 ? 14.841 -0.801 -17.541 1.00 89.25 144 LEU A CA 1
ATOM 1127 C C . LEU A 1 144 ? 15.777 -0.652 -16.348 1.00 89.25 144 LEU A C 1
ATOM 1129 O O . LEU A 1 144 ? 16.809 -1.316 -16.269 1.00 89.25 144 LEU A O 1
ATOM 1133 N N . VAL A 1 145 ? 15.398 0.228 -15.418 1.00 90.31 145 VAL A N 1
ATOM 1134 C CA . VAL A 1 145 ? 16.201 0.562 -14.232 1.00 90.31 145 VAL A CA 1
ATOM 1135 C C . VAL A 1 145 ? 17.574 1.143 -14.621 1.00 90.31 145 VAL A C 1
ATOM 1137 O O . VAL A 1 145 ? 18.481 1.221 -13.799 1.00 90.31 145 VAL A O 1
ATOM 1140 N N . SER A 1 146 ? 17.748 1.597 -15.870 1.00 89.88 146 SER A N 1
ATOM 1141 C CA . SER A 1 146 ? 18.972 2.293 -16.274 1.00 89.88 146 SER A CA 1
ATOM 1142 C C . SER A 1 146 ? 19.043 3.682 -15.639 1.00 89.88 146 SER A C 1
ATOM 1144 O O . SER A 1 146 ? 18.037 4.387 -15.501 1.00 89.88 146 SER A O 1
ATOM 1146 N N . GLY A 1 147 ? 20.248 4.072 -15.227 1.00 92.38 147 GLY A N 1
ATOM 1147 C CA . GLY A 1 147 ? 20.474 5.328 -14.517 1.00 92.38 147 GLY A CA 1
ATOM 1148 C C . GLY A 1 147 ? 19.715 5.410 -13.188 1.00 92.38 147 GLY A C 1
ATOM 1149 O O . GLY A 1 147 ? 19.588 4.433 -12.457 1.00 92.38 147 GLY A O 1
ATOM 1150 N N . ASN A 1 148 ? 19.234 6.608 -12.858 1.00 94.69 148 ASN A N 1
ATOM 1151 C CA . ASN A 1 148 ? 18.613 6.937 -11.572 1.00 94.69 148 ASN A CA 1
ATOM 1152 C C . ASN A 1 148 ? 17.144 7.379 -11.689 1.00 94.69 148 ASN A C 1
ATOM 1154 O O . ASN A 1 148 ? 16.524 7.658 -10.667 1.00 94.69 148 ASN A O 1
ATOM 1158 N N . LEU A 1 149 ? 16.558 7.411 -12.893 1.00 95.50 149 LEU A N 1
ATOM 1159 C CA . LEU A 1 149 ? 15.210 7.950 -13.112 1.00 95.50 149 LEU A CA 1
ATOM 1160 C C . LEU A 1 149 ? 14.139 7.226 -12.285 1.00 95.50 149 LEU A C 1
ATOM 1162 O O . LEU A 1 149 ? 13.352 7.874 -11.601 1.00 95.50 149 LEU A O 1
ATOM 1166 N N . VAL A 1 150 ? 14.120 5.890 -12.311 1.00 95.19 150 VAL A N 1
ATOM 1167 C CA . VAL A 1 150 ? 13.131 5.086 -11.566 1.00 95.19 150 VAL A CA 1
ATOM 1168 C C . VAL A 1 150 ? 13.265 5.320 -10.059 1.00 95.19 150 VAL A C 1
ATOM 1170 O O . VAL A 1 150 ? 12.269 5.529 -9.368 1.00 95.19 150 VAL A O 1
ATOM 1173 N N . GLN A 1 151 ? 14.504 5.350 -9.559 1.00 95.62 151 GLN A N 1
ATOM 1174 C CA . GLN A 1 151 ? 14.814 5.592 -8.148 1.00 95.62 151 GLN A CA 1
ATOM 1175 C C . GLN A 1 151 ? 14.429 7.011 -7.719 1.00 95.62 151 GLN A C 1
ATOM 1177 O O . GLN A 1 151 ? 13.868 7.190 -6.642 1.00 95.62 151 GLN A O 1
ATOM 1182 N N . GLN A 1 152 ? 14.686 8.016 -8.559 1.00 97.06 152 GLN A N 1
ATOM 1183 C CA . GLN A 1 152 ? 14.307 9.405 -8.305 1.00 97.06 152 GLN A CA 1
ATOM 1184 C C . GLN A 1 152 ? 12.791 9.591 -8.339 1.00 97.06 152 GLN A C 1
ATOM 1186 O O . GLN A 1 152 ? 12.244 10.206 -7.429 1.00 97.06 152 GLN A O 1
ATOM 1191 N N . ALA A 1 153 ? 12.100 9.032 -9.335 1.00 97.12 153 ALA A N 1
ATOM 1192 C CA . ALA A 1 153 ? 10.645 9.103 -9.438 1.00 97.12 153 ALA A CA 1
ATOM 1193 C C . ALA A 1 153 ? 9.971 8.472 -8.211 1.00 97.12 153 ALA A C 1
ATOM 1195 O O . ALA A 1 153 ? 9.108 9.094 -7.588 1.00 97.12 153 ALA A O 1
ATOM 1196 N N . PHE A 1 154 ? 10.420 7.275 -7.817 1.00 96.81 154 PHE A N 1
ATOM 1197 C CA . PHE A 1 154 ? 9.969 6.626 -6.590 1.00 96.81 154 PHE A CA 1
ATOM 1198 C C . PHE A 1 154 ? 10.308 7.470 -5.354 1.00 96.81 154 PHE A C 1
ATOM 1200 O O . PHE A 1 154 ? 9.421 7.800 -4.572 1.00 96.81 154 PHE A O 1
ATOM 1207 N N . GLY A 1 155 ? 11.578 7.843 -5.182 1.00 97.19 155 GLY A N 1
ATOM 1208 C CA . GLY A 1 155 ? 12.088 8.499 -3.980 1.00 97.19 155 GLY A CA 1
ATOM 1209 C C . GLY A 1 155 ? 11.480 9.877 -3.738 1.00 97.19 155 GLY A C 1
ATOM 1210 O O . GLY A 1 155 ? 11.073 10.171 -2.617 1.00 97.19 155 GLY A O 1
ATOM 1211 N N . LEU A 1 156 ? 11.348 10.700 -4.781 1.00 97.62 156 LEU A N 1
ATOM 1212 C CA . LEU A 1 156 ? 10.722 12.021 -4.689 1.00 97.62 156 LEU A CA 1
ATOM 1213 C C . LEU A 1 156 ? 9.228 11.912 -4.380 1.00 97.62 156 LEU A C 1
ATOM 1215 O O . LEU A 1 156 ? 8.726 12.644 -3.526 1.00 97.62 156 LEU A O 1
ATOM 1219 N N . CYS A 1 157 ? 8.520 10.984 -5.031 1.00 97.44 157 CYS A N 1
ATOM 1220 C CA . CYS A 1 157 ? 7.102 10.764 -4.765 1.00 97.44 157 CYS A CA 1
ATOM 1221 C C . CYS A 1 157 ? 6.887 10.249 -3.334 1.00 97.44 157 CYS A C 1
ATOM 1223 O O . CYS A 1 157 ? 6.077 10.804 -2.590 1.00 97.44 157 CYS A O 1
ATOM 1225 N N . TRP A 1 158 ? 7.675 9.258 -2.911 1.00 97.06 158 TRP A N 1
ATOM 1226 C CA . TRP A 1 158 ? 7.637 8.722 -1.554 1.00 97.06 158 TRP A CA 1
ATOM 1227 C C . TRP A 1 158 ? 7.921 9.806 -0.518 1.00 97.06 158 TRP A C 1
ATOM 1229 O O . TRP A 1 158 ? 7.115 9.999 0.387 1.00 97.06 158 TRP A O 1
ATOM 1239 N N . ALA A 1 159 ? 9.015 10.558 -0.674 1.00 96.94 159 ALA A N 1
ATOM 1240 C CA . ALA A 1 159 ? 9.388 11.624 0.248 1.00 96.94 159 ALA A CA 1
ATOM 1241 C C . ALA A 1 159 ? 8.306 12.710 0.315 1.00 96.94 159 ALA A C 1
ATOM 1243 O O . ALA A 1 159 ? 7.936 13.139 1.406 1.00 96.94 159 ALA A O 1
ATOM 1244 N N . GLY A 1 160 ? 7.740 13.109 -0.827 1.00 96.94 160 GLY A N 1
ATOM 1245 C CA . GLY A 1 160 ? 6.646 14.076 -0.885 1.00 96.94 160 GLY A CA 1
ATOM 1246 C C . GLY A 1 160 ? 5.413 13.613 -0.107 1.00 96.94 160 GLY A C 1
ATOM 1247 O O . GLY A 1 160 ? 4.949 14.311 0.795 1.00 96.94 160 GLY A O 1
ATOM 1248 N N . PHE A 1 161 ? 4.904 12.412 -0.399 1.00 95.50 161 PHE A N 1
ATOM 1249 C CA . PHE A 1 161 ? 3.734 11.868 0.299 1.00 95.50 161 PHE A CA 1
ATOM 1250 C C . PHE A 1 161 ? 4.010 11.550 1.770 1.00 95.50 161 PHE A C 1
ATOM 1252 O O . PHE A 1 161 ? 3.128 11.740 2.608 1.00 95.50 161 PHE A O 1
ATOM 1259 N N . PHE A 1 162 ? 5.226 11.125 2.105 1.00 94.50 162 PHE A N 1
ATOM 1260 C CA . PHE A 1 162 ? 5.654 10.910 3.480 1.00 94.50 162 PHE A CA 1
ATOM 1261 C C . PHE A 1 162 ? 5.630 12.221 4.272 1.00 94.50 162 PHE A C 1
ATOM 1263 O O . PHE A 1 162 ? 4.997 12.286 5.324 1.00 94.50 162 PHE A O 1
ATOM 1270 N N . MET A 1 163 ? 6.222 13.294 3.738 1.00 94.94 163 MET A N 1
ATOM 1271 C CA . MET A 1 163 ? 6.224 14.614 4.380 1.00 94.94 163 MET A CA 1
ATOM 1272 C C . MET A 1 163 ? 4.810 15.187 4.522 1.00 94.94 163 MET A C 1
ATOM 1274 O O . MET A 1 163 ? 4.464 15.705 5.585 1.00 94.94 163 MET A O 1
ATOM 1278 N N . LEU A 1 164 ? 3.958 15.032 3.503 1.00 92.00 164 LEU A N 1
ATOM 1279 C CA . LEU A 1 164 ? 2.534 15.374 3.602 1.00 92.00 164 LEU A CA 1
ATOM 1280 C C . LEU A 1 164 ? 1.835 14.559 4.699 1.00 92.00 164 LEU A C 1
ATOM 1282 O O . LEU A 1 164 ? 1.044 15.098 5.473 1.00 92.00 164 LEU A O 1
ATOM 1286 N N . GLY A 1 165 ? 2.156 13.271 4.799 1.00 89.25 165 GLY A N 1
ATOM 1287 C CA . GLY A 1 165 ? 1.655 12.370 5.826 1.00 89.25 165 GLY A CA 1
ATOM 1288 C C . GLY A 1 165 ? 2.065 12.775 7.243 1.00 89.25 165 GLY A C 1
ATOM 1289 O O . GLY A 1 165 ? 1.225 12.745 8.148 1.00 89.25 165 GLY A O 1
ATOM 1290 N N . LEU A 1 166 ? 3.320 13.195 7.430 1.00 90.19 166 LEU A N 1
ATOM 1291 C CA . LEU A 1 166 ? 3.835 13.732 8.692 1.00 90.19 166 LEU A CA 1
ATOM 1292 C C . LEU A 1 166 ? 3.139 15.041 9.070 1.00 90.19 166 LEU A C 1
ATOM 1294 O O . LEU A 1 166 ? 2.678 15.190 10.204 1.00 90.19 166 LEU A O 1
ATOM 1298 N N . ALA A 1 167 ? 3.017 15.970 8.119 1.00 89.94 167 ALA A N 1
ATOM 1299 C CA . ALA A 1 167 ? 2.324 17.236 8.331 1.00 89.94 167 ALA A CA 1
ATOM 1300 C C . ALA A 1 167 ? 0.857 17.006 8.728 1.00 89.94 167 ALA A C 1
ATOM 1302 O O . ALA A 1 167 ? 0.374 17.594 9.696 1.00 89.94 167 ALA A O 1
A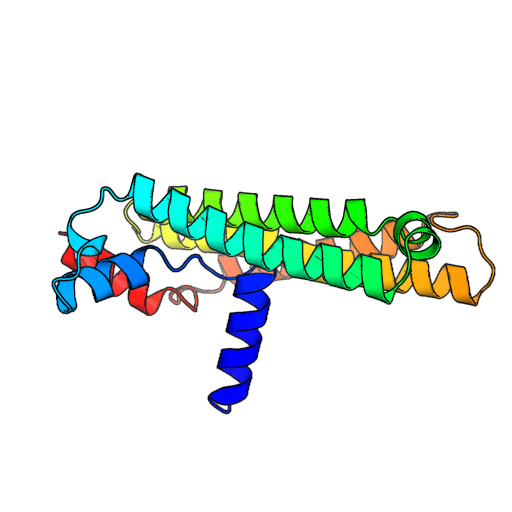TOM 1303 N N . GLU A 1 168 ? 0.158 16.088 8.053 1.00 87.94 168 GLU A N 1
ATOM 1304 C CA . GLU A 1 168 ? -1.213 15.698 8.403 1.00 87.94 168 GLU A CA 1
ATOM 1305 C C . GLU A 1 168 ? -1.285 15.105 9.813 1.00 87.94 168 GLU A C 1
ATOM 1307 O O . GLU A 1 168 ? -2.158 15.487 10.595 1.00 87.94 168 GLU A O 1
ATOM 1312 N N . ALA A 1 169 ? -0.334 14.235 10.168 1.00 84.75 169 ALA A N 1
ATOM 1313 C CA . ALA A 1 169 ? -0.262 13.614 11.485 1.00 84.75 169 ALA A CA 1
ATOM 1314 C C . ALA A 1 169 ? -0.028 14.617 12.623 1.00 84.75 169 ALA A C 1
ATOM 1316 O O . ALA A 1 169 ? -0.464 14.381 13.755 1.00 84.75 169 ALA A O 1
ATOM 1317 N N . TRP A 1 170 ? 0.640 15.733 12.334 1.00 83.88 170 TRP A N 1
ATOM 1318 C CA . TRP A 1 170 ? 0.923 16.773 13.315 1.00 83.88 170 TRP A CA 1
ATOM 1319 C C . TRP A 1 170 ? -0.193 17.820 13.419 1.00 83.88 170 TRP A C 1
ATOM 1321 O O . TRP A 1 170 ? -0.565 18.209 14.527 1.00 83.88 170 TRP A O 1
ATOM 1331 N N . LEU A 1 171 ? -0.754 18.253 12.288 1.00 85.56 171 LEU A N 1
ATOM 1332 C CA . LEU A 1 171 ? -1.737 19.338 12.240 1.00 85.56 171 LEU A CA 1
ATOM 1333 C C . LEU A 1 171 ? -3.156 18.875 12.595 1.00 85.56 171 LEU A C 1
ATOM 1335 O O . LEU A 1 171 ? -3.943 19.637 13.161 1.00 85.56 171 LEU A O 1
ATOM 1339 N N . MET A 1 172 ? -3.520 17.632 12.270 1.00 79.00 172 MET A N 1
ATOM 1340 C CA . MET A 1 172 ? -4.901 17.173 12.407 1.00 79.00 172 MET A CA 1
ATOM 1341 C C . MET A 1 172 ? -5.211 16.659 13.814 1.00 79.00 172 MET A C 1
ATOM 1343 O O . MET A 1 172 ? -4.759 15.594 14.227 1.00 79.00 172 MET A O 1
ATOM 1347 N N . ARG A 1 173 ? -6.102 17.373 14.513 1.00 69.19 173 ARG A N 1
ATOM 1348 C CA . ARG A 1 173 ? -6.658 16.971 15.823 1.00 69.19 173 ARG A CA 1
ATOM 1349 C C . ARG A 1 173 ? -7.925 16.111 15.734 1.00 69.19 173 ARG A C 1
ATOM 1351 O O . ARG A 1 173 ? -8.385 15.579 16.740 1.00 69.19 173 ARG A O 1
ATOM 1358 N N . ARG A 1 174 ? -8.515 15.989 14.539 1.00 71.00 174 ARG A N 1
ATOM 1359 C CA . ARG A 1 174 ? -9.729 15.187 14.295 1.00 71.00 174 ARG A CA 1
ATOM 1360 C C . ARG A 1 174 ? -9.458 13.684 14.439 1.00 71.00 174 ARG A C 1
ATOM 1362 O O . ARG A 1 174 ? -8.308 13.256 14.471 1.00 71.00 174 ARG A O 1
ATOM 1369 N N . LYS A 1 175 ? -10.503 12.855 14.468 1.00 69.75 175 LYS A N 1
ATOM 1370 C CA . LYS A 1 175 ? -10.358 11.387 14.407 1.00 69.75 175 LYS A CA 1
ATOM 1371 C C . LYS A 1 175 ? -9.832 10.958 13.026 1.00 69.75 175 LYS A C 1
ATOM 1373 O O . LYS A 1 175 ? -10.136 11.637 12.038 1.00 69.75 175 LYS A O 1
ATOM 1378 N N . PRO A 1 176 ? -9.016 9.894 12.915 1.00 69.38 176 PRO A N 1
ATOM 1379 C CA . PRO A 1 176 ? -8.622 9.386 11.607 1.00 69.38 176 PRO A CA 1
ATOM 1380 C C . PRO A 1 176 ? -9.855 8.825 10.890 1.00 69.38 176 PRO A C 1
ATOM 1382 O O . PRO A 1 176 ? -10.661 8.110 11.481 1.00 69.38 176 PRO A O 1
ATOM 1385 N N . THR A 1 177 ? -10.010 9.173 9.617 1.00 67.75 177 THR A N 1
ATOM 1386 C CA . THR A 1 177 ? -11.127 8.716 8.783 1.00 67.75 177 THR A CA 1
ATOM 1387 C C . THR A 1 177 ? -11.125 7.194 8.627 1.00 67.75 177 THR A C 1
ATOM 1389 O O . THR A 1 177 ? -10.062 6.575 8.534 1.00 67.75 177 THR A O 1
ATOM 1392 N N . GLY A 1 178 ? -12.319 6.591 8.591 1.00 63.94 178 GLY A N 1
ATOM 1393 C CA . GLY A 1 178 ? -12.491 5.140 8.439 1.00 63.94 178 GLY A CA 1
ATOM 1394 C C . GLY A 1 178 ? -12.410 4.335 9.743 1.00 63.94 178 GLY A C 1
ATOM 1395 O O . GLY A 1 178 ? -12.361 3.112 9.685 1.00 63.94 178 GLY A O 1
ATOM 1396 N N . LEU A 1 179 ? -12.402 5.001 10.905 1.00 66.44 179 LEU A N 1
ATOM 1397 C CA . LEU A 1 179 ? -12.383 4.367 12.232 1.00 66.44 179 LEU A CA 1
ATOM 1398 C C . LEU A 1 179 ? -13.680 4.552 13.034 1.00 66.44 179 LEU A C 1
ATOM 1400 O O . LEU A 1 179 ? -13.739 4.136 14.189 1.00 66.44 179 LEU A O 1
ATOM 1404 N N . ASP A 1 180 ? -14.720 5.167 12.471 1.00 65.31 180 ASP A N 1
ATOM 1405 C CA . ASP A 1 180 ? -15.934 5.521 13.228 1.00 65.31 180 ASP A CA 1
ATOM 1406 C C . ASP A 1 180 ? -16.630 4.285 13.827 1.00 65.31 180 ASP A C 1
ATOM 1408 O O . ASP A 1 180 ? -17.080 4.292 14.976 1.00 65.31 180 ASP A O 1
ATOM 1412 N N . THR A 1 181 ? -16.627 3.176 13.088 1.00 61.53 181 THR A N 1
ATOM 1413 C CA . THR A 1 181 ? -17.112 1.860 13.530 1.00 61.53 181 THR A CA 1
ATOM 1414 C C . THR A 1 181 ? -16.167 1.170 14.517 1.00 61.53 181 THR A C 1
ATOM 1416 O O . THR A 1 181 ? -16.622 0.500 15.439 1.00 61.53 181 THR A O 1
ATOM 1419 N N . VAL A 1 182 ? -14.851 1.357 14.375 1.00 62.38 182 VAL A N 1
ATOM 1420 C CA . VAL A 1 182 ? -13.839 0.782 15.281 1.00 62.38 182 VAL A CA 1
ATOM 1421 C C . VAL A 1 182 ? -13.924 1.429 16.662 1.00 62.38 182 VAL A C 1
ATOM 1423 O O . VAL A 1 182 ? -13.954 0.734 17.674 1.00 62.38 182 VAL A O 1
ATOM 1426 N N . LEU A 1 183 ? -14.021 2.758 16.709 1.00 62.19 183 LEU A N 1
ATOM 1427 C CA . LEU A 1 183 ? -14.091 3.520 17.955 1.00 62.19 183 LEU A CA 1
ATOM 1428 C C . LEU A 1 183 ? -15.428 3.326 18.677 1.00 62.19 183 LEU A C 1
ATOM 1430 O O . LEU A 1 183 ? -15.451 3.199 19.897 1.00 62.19 183 LEU A O 1
ATOM 1434 N N . SER A 1 184 ? -16.541 3.258 17.942 1.00 59.97 184 SER A N 1
ATOM 1435 C CA . SER A 1 184 ? -17.844 2.937 18.542 1.00 59.97 184 SER A CA 1
ATOM 1436 C C . SER A 1 184 ? -17.889 1.514 19.112 1.00 59.97 184 SER A C 1
ATOM 1438 O O . SER A 1 184 ? -18.495 1.304 20.162 1.00 59.97 184 SER A O 1
ATOM 1440 N N . ALA A 1 185 ? -17.196 0.556 18.486 1.00 57.03 185 ALA A N 1
ATOM 1441 C CA . ALA A 1 185 ? -17.075 -0.811 18.989 1.00 57.03 185 ALA A CA 1
ATOM 1442 C C . ALA A 1 185 ? -16.084 -0.956 20.164 1.00 57.03 185 ALA A C 1
ATOM 1444 O O . ALA A 1 185 ? -16.316 -1.788 21.040 1.00 57.03 185 ALA A O 1
ATOM 1445 N N . SER A 1 186 ? -14.993 -0.177 20.215 1.00 53.53 186 SER A N 1
ATOM 1446 C CA . SER A 1 186 ? -14.015 -0.254 21.317 1.00 53.53 186 SER A CA 1
ATOM 1447 C C . SER A 1 186 ? -14.538 0.379 22.609 1.00 53.53 186 SER A C 1
ATOM 1449 O O . SER A 1 186 ? -14.283 -0.151 23.685 1.00 53.53 186 SER A O 1
ATOM 1451 N N . ILE A 1 187 ? -15.308 1.470 22.509 1.00 51.88 187 ILE A N 1
ATOM 1452 C CA . ILE A 1 187 ? -15.927 2.147 23.661 1.00 51.88 187 ILE A CA 1
ATOM 1453 C C . ILE A 1 187 ? -16.974 1.252 24.340 1.00 51.88 187 ILE A C 1
ATOM 1455 O O . ILE A 1 187 ? -17.126 1.321 25.550 1.00 51.88 187 ILE A O 1
ATOM 1459 N N . ARG A 1 188 ? -17.666 0.394 23.579 1.00 47.50 188 ARG A N 1
ATOM 1460 C CA . ARG A 1 188 ? -18.763 -0.461 24.069 1.00 47.50 188 ARG A CA 1
ATOM 1461 C C . ARG A 1 188 ? -18.312 -1.849 24.561 1.00 47.50 188 ARG A C 1
ATOM 1463 O O . ARG A 1 188 ? -19.139 -2.644 24.984 1.00 47.50 188 ARG A O 1
ATOM 1470 N N . ASN A 1 189 ? -17.018 -2.159 24.430 1.00 46.03 189 ASN A N 1
ATOM 1471 C CA . ASN A 1 189 ? -16.373 -3.339 25.027 1.00 46.03 189 ASN A CA 1
ATOM 1472 C C . ASN A 1 189 ? -15.720 -3.026 26.388 1.00 46.03 189 ASN A C 1
ATOM 1474 O O . ASN A 1 189 ? -15.075 -3.908 26.955 1.00 46.03 189 ASN A O 1
ATOM 1478 N N . ARG A 1 190 ? -15.848 -1.782 26.864 1.00 42.91 190 ARG A N 1
ATOM 1479 C CA . ARG A 1 190 ? -15.694 -1.401 28.270 1.00 42.91 190 ARG A CA 1
ATOM 1480 C C . ARG A 1 190 ? -17.065 -1.430 28.924 1.00 42.91 190 ARG A C 1
ATOM 1482 O O . ARG A 1 190 ? -17.100 -1.753 30.125 1.00 42.91 190 ARG A O 1
#

pLDDT: mean 85.95, std 11.91, range [42.91, 97.62]

Radius of gyration: 18.96 Å; chains: 1; bounding box: 47×38×54 Å

Foldseek 3Di:
DPPVVVVVVQVVCQLLLLHDFCLLVQCVVCVVVVHPSVPDDSVVSVVVSVVVSVVSNVVVVVVVCVVCDVVVCVQLVVVVLSVLSVVLSVQLNVLNCCLCVPVLPDLVSQLSNLLSSQLSVLQVQLSVQLSVQQVVCVVVVHRGPPDCRSVCSSVVSSVVSNVVSVVCSPPDSDGDPPCPSVVVSSVVVD

Secondary structure (DSSP, 8-state):
--HHHHHHHHHHHHHTT-SPP-HHHHHHHHHHTT-GGGSS-HHHHHHHHHHHHHHHHHHHHHHHHHHH-HHHHHHTTHHHHHHHHHHHHHHHHHHHHIIIIISTT-HHHHHHHHHHHHHHHTHHHHHHHHHHHHHHHHHTTPPTT-TTHHHHHHHHHHHHHHHHHHHHHHH--SPPTT-HHHHHHHHTT-

Organism: NCBI:txid1856405